Protein AF-0000000067002928 (afdb_homodimer)

Organism: NCBI:txid86049

Radius of gyration: 19.33 Å; Cα contacts (8 Å, |Δi|>4): 516; chains: 2; bounding box: 48×51×50 Å

Nearest PDB structures (foldseek):
  6wf4-assembly1_A  TM=7.112E-01  e=8.384E-05  Streptomyces sp. RM-5-8
  7urw-assembly1_D-2  TM=7.085E-01  e=3.184E-04  Homo sapiens
  7ury-assembly1_A  TM=7.621E-01  e=1.964E-03  Homo sapiens
  7urw-assembly1_F  TM=6.760E-01  e=4.581E-04  Homo sapiens
  7rec-assembly1_E-2  TM=7.326E-01  e=2.087E-03  Homo sapiens

Solvent-accessible surface area (backbone atoms only — not comparable to full-atom values): 13939 Å² total; per-residue (Å²): 126,60,65,67,61,52,47,54,50,47,48,49,38,51,64,68,60,45,49,93,71,56,53,60,78,42,38,29,79,51,24,26,53,61,88,47,70,65,27,49,51,69,53,50,43,46,58,53,49,54,53,40,71,74,33,47,74,50,37,76,37,81,74,43,76,38,60,28,65,45,79,84,43,68,38,24,30,36,39,32,35,38,30,43,36,34,28,32,90,43,93,93,42,78,48,70,36,38,34,45,34,36,35,38,31,51,74,50,12,37,41,36,36,46,70,41,45,33,72,66,36,43,52,50,53,48,51,50,54,53,66,73,98,124,61,65,68,62,51,48,52,50,48,48,49,37,52,65,69,60,46,49,93,69,55,53,59,79,42,37,28,77,50,23,26,53,61,87,46,68,66,27,50,51,68,55,50,46,47,56,53,48,53,55,40,70,74,34,48,73,48,38,76,38,80,76,43,77,39,60,26,66,44,80,86,44,68,36,25,28,36,39,31,34,40,30,42,37,34,29,30,90,43,92,93,44,78,48,72,34,39,33,46,36,38,37,38,30,52,75,50,11,38,42,36,36,48,69,41,45,34,73,66,36,43,53,50,55,48,52,52,55,53,66,72,99

pLDDT: mean 94.09, std 8.48, range [42.91, 98.94]

InterPro domains:
  IPR009959 Polyketide cyclase SnoaL-like [PF07366] (11-122)
  IPR032710 NTF2-like domain superfamily [SSF54427] (1-121)

Secondary structure (DSSP, 8-state):
--HHHHHHHHHHHHHTT--TTTTTTTEEEEEEETTPPPB-HHHHHHHHHHHHHTSTT-EEEEEEEEEEE-TTSTT-EEEEEEEEEEE-SSTT--EEEEEEEEEEEETTEEEEEEEEE-HHHHHHHHHHHHHH-/--HHHHHHHHHHHHHTT--TTTTTTTEEEEEEETTPPPB-HHHHHHHHHHHHHHSTT-EEEEEEEEEEE-TTSTT-EEEEEEEEEEE-SSTT--EEEEEEEEEEEETTEEEEEEEEE-HHHHHHHHHHHHHH-

Sequence (266 aa):
MDLRQHYLDYISAINDGCKPGALDPFVHEGVVHNDSPPLSVAGYAKNITDAQASFSDLSFNVEMIVVEPDGDQEGFGHLAVRIRLAFRPTPGQKETFYEHVFYRLEAGKIRRVWSMLDGAGLKWAEERASAGNMDLRQHYLDYISAINDGCKPGALDPFVHEGVVHNDSPPLSVAGYAKNITDAQASFSDLSFNVEMIVVEPDGDQEGFGHLAVRIRLAFRPTPGQKETFYEHVFYRLEAGKIRRVWSMLDGAGLKWAEERASAGN

Foldseek 3Di:
DPLVVLVVLQLVCLLVQVPVCSCVQAADQQAAEAPDGGDGPVRVSVVSNVVVVLFASKHKAWPDKDWDAPPPQPFWGKMWTKIWIWGDPDVPDIDIWIKIKMFTTDPNYTRYIYIDTPPVVVVVVVVVVVVVD/DPLVVLVVLQLVCLLVQVPVCSCVQAADQQAAEAPDGGDGPVRVSVVSNVVVVLFASKHKAWPDKDWDAPPPQPFWGKMWTKIWIWGDPDVPDIDIWIKIKMFTTDPNYTRYIYIDTPPVVVVVVVVVVVVVD

Structure (mmCIF, N/CA/C/O backbone):
data_AF-0000000067002928-model_v1
#
loop_
_entity.id
_entity.type
_entity.pdbx_description
1 polymer 'NTF2-like superfamily protein'
#
loop_
_atom_site.group_PDB
_atom_site.id
_atom_site.type_symbol
_atom_site.label_atom_id
_atom_site.label_alt_id
_atom_site.label_comp_id
_atom_site.label_asym_id
_atom_site.label_entity_id
_atom_site.label_seq_id
_atom_site.pdbx_PDB_ins_code
_atom_site.Cartn_x
_atom_site.Cartn_y
_atom_site.Cartn_z
_atom_site.occupancy
_atom_site.B_iso_or_equiv
_atom_site.auth_seq_id
_atom_site.auth_comp_id
_atom_site.auth_asym_id
_atom_site.auth_atom_id
_atom_site.pdbx_PDB_model_num
ATOM 1 N N . MET A 1 1 ? 21.359 -8.578 -10.867 1 88.88 1 MET A N 1
ATOM 2 C CA . MET A 1 1 ? 19.938 -8.797 -11.117 1 88.88 1 MET A CA 1
ATOM 3 C C . MET A 1 1 ? 19.172 -7.488 -11.07 1 88.88 1 MET A C 1
ATOM 5 O O . MET A 1 1 ? 19.391 -6.66 -10.188 1 88.88 1 MET A O 1
ATOM 9 N N . ASP A 1 2 ? 18.219 -7.23 -12.117 1 94.31 2 ASP A N 1
ATOM 10 C CA . ASP A 1 2 ? 17.281 -6.117 -12.141 1 94.31 2 ASP A CA 1
ATOM 11 C C . ASP A 1 2 ? 15.977 -6.48 -11.438 1 94.31 2 ASP A C 1
ATOM 13 O O . ASP A 1 2 ? 15.109 -7.141 -12.016 1 94.31 2 ASP A O 1
ATOM 17 N N . LEU A 1 3 ? 15.789 -5.988 -10.242 1 96.94 3 LEU A N 1
ATOM 18 C CA . LEU A 1 3 ? 14.641 -6.383 -9.43 1 96.94 3 LEU A CA 1
ATOM 19 C C . LEU A 1 3 ? 13.336 -5.91 -10.055 1 96.94 3 LEU A C 1
ATOM 21 O O . LEU A 1 3 ? 12.312 -6.582 -9.945 1 96.94 3 LEU A O 1
ATOM 25 N N . ARG A 1 4 ? 13.367 -4.734 -10.656 1 97.25 4 ARG A N 1
ATOM 26 C CA . ARG A 1 4 ? 12.18 -4.203 -11.305 1 97.25 4 ARG A CA 1
ATOM 27 C C . ARG A 1 4 ? 11.711 -5.121 -12.43 1 97.25 4 ARG A C 1
ATOM 29 O O . ARG A 1 4 ? 10.547 -5.52 -12.477 1 97.25 4 ARG A O 1
ATOM 36 N N . GLN A 1 5 ? 12.625 -5.359 -13.328 1 97.81 5 GLN A N 1
ATOM 37 C CA . GLN A 1 5 ? 12.273 -6.234 -14.438 1 97.81 5 GLN A CA 1
ATOM 38 C C . GLN A 1 5 ? 11.898 -7.629 -13.945 1 97.81 5 GLN A C 1
ATOM 40 O O . GLN A 1 5 ? 10.984 -8.258 -14.492 1 97.81 5 GLN A O 1
ATOM 45 N N . HIS A 1 6 ? 12.633 -8.133 -12.969 1 98.19 6 HIS A N 1
ATOM 46 C CA . HIS A 1 6 ? 12.336 -9.438 -12.383 1 98.19 6 HIS A CA 1
ATOM 47 C C . HIS A 1 6 ? 10.906 -9.484 -11.852 1 98.19 6 HIS A C 1
ATOM 49 O O . HIS A 1 6 ? 10.188 -10.461 -12.086 1 98.19 6 HIS A O 1
ATOM 55 N N . TYR A 1 7 ? 10.469 -8.469 -11.219 1 98.62 7 TYR A N 1
ATOM 56 C CA . TYR A 1 7 ? 9.117 -8.406 -10.688 1 98.62 7 TYR A CA 1
ATOM 57 C C . TYR A 1 7 ? 8.094 -8.344 -11.812 1 98.62 7 TYR A C 1
ATOM 59 O O . TYR A 1 7 ? 7.027 -8.969 -11.734 1 98.62 7 TYR A O 1
ATOM 67 N N . LEU A 1 8 ? 8.336 -7.582 -12.836 1 98.69 8 LEU A N 1
ATOM 68 C CA . LEU A 1 8 ? 7.418 -7.492 -13.961 1 98.69 8 LEU A CA 1
ATOM 69 C C . LEU A 1 8 ? 7.25 -8.852 -14.633 1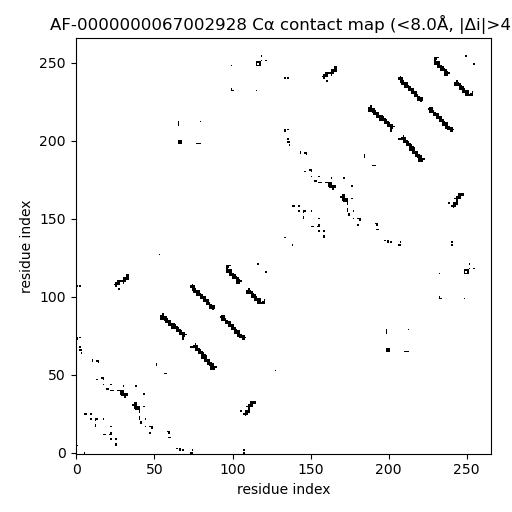 98.69 8 LEU A C 1
ATOM 71 O O . LEU A 1 8 ? 6.16 -9.188 -15.102 1 98.69 8 LEU A O 1
ATOM 75 N N . ASP A 1 9 ? 8.305 -9.609 -14.672 1 98.69 9 ASP A N 1
ATOM 76 C CA . ASP A 1 9 ? 8.227 -10.969 -15.18 1 98.69 9 ASP A CA 1
ATOM 77 C C . ASP A 1 9 ? 7.34 -11.836 -14.289 1 98.69 9 ASP A C 1
ATOM 79 O O . ASP A 1 9 ? 6.602 -12.695 -14.773 1 98.69 9 ASP A O 1
ATOM 83 N N . TYR A 1 10 ? 7.441 -11.656 -12.992 1 98.81 10 TYR A N 1
ATOM 84 C CA . TYR A 1 10 ? 6.578 -12.312 -12.016 1 98.81 10 TYR A CA 1
ATOM 85 C C . TYR A 1 10 ? 5.109 -12.023 -12.297 1 98.81 10 TYR A C 1
ATOM 87 O O . TYR A 1 10 ? 4.289 -12.945 -12.352 1 98.81 10 TYR A O 1
ATOM 95 N N . ILE A 1 11 ? 4.762 -10.75 -12.523 1 98.75 11 ILE A N 1
ATOM 96 C CA . ILE A 1 11 ? 3.393 -10.352 -12.828 1 98.75 11 ILE A CA 1
ATOM 97 C C . ILE A 1 11 ? 2.953 -10.977 -14.148 1 98.75 11 ILE A C 1
ATOM 99 O O . ILE A 1 11 ? 1.811 -11.422 -14.281 1 98.75 11 ILE A O 1
ATOM 103 N N . SER A 1 12 ? 3.852 -11.008 -15.117 1 98.62 12 SER A N 1
ATOM 104 C CA . SER A 1 12 ? 3.547 -11.648 -16.391 1 98.62 12 SER A CA 1
ATOM 105 C C . SER A 1 12 ? 3.195 -13.125 -16.203 1 98.62 12 SER A C 1
ATOM 107 O O . SER A 1 12 ? 2.256 -13.633 -16.812 1 98.62 12 SER A O 1
ATOM 109 N N . ALA A 1 13 ? 3.971 -13.812 -15.359 1 98.5 13 ALA A N 1
ATOM 110 C CA . ALA A 1 13 ? 3.695 -15.211 -15.062 1 98.5 13 ALA A CA 1
ATOM 111 C C . ALA A 1 13 ? 2.312 -15.383 -14.438 1 98.5 13 ALA A C 1
ATOM 113 O O . ALA A 1 13 ? 1.593 -16.328 -14.75 1 98.5 13 ALA A O 1
ATOM 114 N N . ILE A 1 14 ? 1.927 -14.492 -13.547 1 98.25 14 ILE A N 1
ATOM 115 C CA . ILE A 1 14 ? 0.613 -14.508 -12.906 1 98.25 14 ILE A CA 1
ATOM 116 C C . ILE A 1 14 ? -0.473 -14.32 -13.961 1 98.25 14 ILE A C 1
ATOM 118 O O . ILE A 1 14 ? -1.428 -15.094 -14.031 1 98.25 14 ILE A O 1
ATOM 122 N N . ASN A 1 15 ? -0.295 -13.336 -14.812 1 98.06 15 ASN A N 1
ATOM 123 C CA . ASN A 1 15 ? -1.302 -13.008 -15.812 1 98.06 15 ASN A CA 1
ATOM 124 C C . ASN A 1 15 ? -1.428 -14.109 -16.859 1 98.06 15 ASN A C 1
ATOM 126 O O . ASN A 1 15 ? -2.461 -14.234 -17.516 1 98.06 15 ASN A O 1
ATOM 130 N N . ASP A 1 16 ? -0.384 -14.898 -16.922 1 96.94 16 ASP A N 1
ATOM 131 C CA . ASP A 1 16 ? -0.398 -16.031 -17.859 1 96.94 16 ASP A CA 1
ATOM 132 C C . ASP A 1 16 ? -1.041 -17.25 -17.203 1 96.94 16 ASP A C 1
ATOM 134 O O . ASP A 1 16 ? -1.024 -18.344 -17.781 1 96.94 16 ASP A O 1
ATOM 138 N N . GLY A 1 17 ? -1.539 -17.141 -15.961 1 93.94 17 GLY A N 1
ATOM 139 C CA . GLY A 1 17 ? -2.357 -18.188 -15.352 1 93.94 17 GLY A CA 1
ATOM 140 C C . GLY A 1 17 ? -1.606 -19.016 -14.328 1 93.94 17 GLY A C 1
ATOM 141 O O . GLY A 1 17 ? -2.041 -20.109 -13.977 1 93.94 17 GLY A O 1
ATOM 142 N N . CYS A 1 18 ? -0.429 -18.609 -13.914 1 93 18 CYS A N 1
ATOM 143 C CA . CYS A 1 18 ? 0.361 -19.328 -12.922 1 93 18 CYS A CA 1
ATOM 144 C C . CYS A 1 18 ? 0.442 -20.812 -13.258 1 93 18 CYS A C 1
ATOM 146 O O . CYS A 1 18 ? 0.166 -21.656 -12.406 1 93 18 CYS A O 1
ATOM 148 N N . LYS A 1 19 ? 0.872 -21.172 -14.352 1 94.44 19 LYS A N 1
ATOM 149 C CA . LYS A 1 19 ? 1.026 -22.562 -14.719 1 94.44 19 LYS A CA 1
ATOM 150 C C . LYS A 1 19 ? 1.895 -23.312 -13.703 1 94.44 19 LYS A C 1
ATOM 152 O O . LYS A 1 19 ? 2.65 -22.688 -12.953 1 94.44 19 LYS A O 1
ATOM 157 N N . PRO A 1 20 ? 1.715 -24.609 -13.602 1 94.88 20 PRO A N 1
ATOM 158 C CA . PRO A 1 20 ? 2.521 -25.359 -12.625 1 94.88 20 PRO A CA 1
ATOM 159 C C . PRO A 1 20 ? 4.004 -25 -12.695 1 94.88 20 PRO A C 1
ATOM 161 O O . PRO A 1 20 ? 4.617 -25.094 -13.766 1 94.88 20 PRO A O 1
ATOM 164 N N . GLY A 1 21 ? 4.547 -24.484 -11.609 1 97.44 21 GLY A N 1
ATOM 165 C CA . GLY A 1 21 ? 5.961 -24.188 -11.5 1 97.44 21 GLY A CA 1
ATOM 166 C C . GLY A 1 21 ? 6.309 -22.781 -11.984 1 97.44 21 GLY A C 1
ATOM 167 O O . GLY A 1 21 ? 7.453 -22.344 -11.867 1 97.44 21 GLY A O 1
ATOM 168 N N . ALA A 1 22 ? 5.352 -22.109 -12.539 1 97.88 22 ALA A N 1
ATOM 169 C CA . ALA A 1 22 ? 5.609 -20.812 -13.18 1 97.88 22 ALA A CA 1
ATOM 170 C C . ALA A 1 22 ? 6.184 -19.812 -12.188 1 97.88 22 ALA A C 1
ATOM 172 O O . ALA A 1 22 ? 6.961 -18.938 -12.562 1 97.88 22 ALA A O 1
ATOM 173 N N . LEU A 1 23 ? 5.812 -19.984 -10.906 1 98.69 23 LEU A N 1
ATOM 174 C CA . LEU A 1 23 ? 6.219 -18.984 -9.922 1 98.69 23 LEU A CA 1
ATOM 175 C C . LEU A 1 23 ? 7.5 -19.406 -9.211 1 98.69 23 LEU A C 1
ATOM 177 O O . LEU A 1 23 ? 8.055 -18.641 -8.422 1 98.69 23 LEU A O 1
ATOM 181 N N . ASP A 1 24 ? 8.062 -20.578 -9.492 1 98.56 24 ASP A N 1
ATOM 182 C CA . ASP A 1 24 ? 9.234 -21.125 -8.82 1 98.56 24 ASP A CA 1
ATOM 183 C C . ASP A 1 24 ? 10.414 -20.156 -8.891 1 98.56 24 ASP A C 1
ATOM 185 O O . ASP A 1 24 ? 11.148 -20 -7.914 1 98.56 24 ASP A O 1
ATOM 189 N N . PRO A 1 25 ? 10.656 -19.484 -9.984 1 98.31 25 PRO A N 1
ATOM 190 C CA . PRO A 1 25 ? 11.805 -18.578 -10.047 1 98.31 25 PRO A CA 1
ATOM 191 C C . PRO A 1 25 ? 11.602 -17.312 -9.219 1 98.31 25 PRO A C 1
ATOM 193 O O . PRO A 1 25 ? 12.562 -16.562 -8.984 1 98.31 25 PRO A O 1
ATOM 196 N N . PHE A 1 26 ? 10.398 -17.062 -8.75 1 98.81 26 PHE A N 1
ATOM 197 C CA . PHE A 1 26 ? 10.078 -15.734 -8.234 1 98.81 26 PHE A CA 1
ATOM 198 C C . PHE A 1 26 ? 9.742 -15.797 -6.754 1 98.81 26 PHE A C 1
ATOM 200 O O . PHE A 1 26 ? 9.805 -14.781 -6.055 1 98.81 26 PHE A O 1
ATOM 207 N N . VAL A 1 27 ? 9.312 -16.953 -6.242 1 98.88 27 VAL A N 1
ATOM 208 C CA . VAL A 1 27 ? 8.742 -17.047 -4.898 1 98.88 27 VAL A CA 1
ATOM 209 C C . VAL A 1 27 ? 9.547 -18.031 -4.066 1 98.88 27 VAL A C 1
ATOM 211 O O . VAL A 1 27 ? 9.914 -19.109 -4.547 1 98.88 27 VAL A O 1
ATOM 214 N N . HIS A 1 28 ? 9.891 -17.625 -2.891 1 98.56 28 HIS A N 1
ATOM 215 C CA . HIS A 1 28 ? 10.617 -18.484 -1.957 1 98.56 28 HIS A CA 1
ATOM 216 C C . HIS A 1 28 ? 9.711 -19.547 -1.358 1 98.56 28 HIS A C 1
ATOM 218 O O . HIS A 1 28 ? 8.57 -19.266 -0.996 1 98.56 28 HIS A O 1
ATOM 224 N N . GLU A 1 29 ? 10.258 -20.766 -1.24 1 98.44 29 GLU A N 1
ATOM 225 C CA . GLU A 1 29 ? 9.555 -21.75 -0.426 1 98.44 29 GLU A CA 1
ATOM 226 C C . GLU A 1 29 ? 9.344 -21.234 0.998 1 98.44 29 GLU A C 1
ATOM 228 O O . GLU A 1 29 ? 10.273 -20.719 1.616 1 98.44 29 GLU A O 1
ATOM 233 N N . GLY A 1 30 ? 8.125 -21.297 1.489 1 98.56 30 GLY A N 1
ATOM 234 C CA . GLY A 1 30 ? 7.816 -20.766 2.811 1 98.56 30 GLY A CA 1
ATOM 235 C C . GLY A 1 30 ? 7.441 -19.297 2.797 1 98.56 30 GLY A C 1
ATOM 236 O O . GLY A 1 30 ? 7.578 -18.609 3.811 1 98.56 30 GLY A O 1
ATOM 237 N N . VAL A 1 31 ? 7.066 -18.844 1.622 1 98.88 31 VAL A N 1
ATOM 238 C CA . VAL A 1 31 ? 6.625 -17.453 1.526 1 98.88 31 VAL A CA 1
ATOM 239 C C . VAL A 1 31 ? 5.492 -17.203 2.52 1 98.88 31 VAL A C 1
ATOM 241 O O . VAL A 1 31 ? 4.641 -18.078 2.734 1 98.88 31 VAL A O 1
ATOM 244 N N . VAL A 1 32 ? 5.527 -16.062 3.156 1 98.81 32 VAL A N 1
ATOM 245 C CA . VAL A 1 32 ? 4.477 -15.656 4.086 1 98.81 32 VAL A CA 1
ATOM 246 C C . VAL A 1 32 ? 3.686 -14.492 3.494 1 98.81 32 VAL A C 1
ATOM 248 O O . VAL A 1 32 ? 4.258 -13.445 3.162 1 98.81 32 VAL A O 1
ATOM 251 N N . HIS A 1 33 ? 2.416 -14.703 3.303 1 98.62 33 HIS A N 1
ATOM 252 C CA . HIS A 1 33 ? 1.493 -13.688 2.805 1 98.62 33 HIS A CA 1
ATOM 253 C C . HIS A 1 33 ? 0.609 -13.156 3.924 1 98.62 33 HIS A C 1
ATOM 255 O O . HIS A 1 33 ? -0.264 -13.867 4.426 1 98.62 33 HIS A O 1
ATOM 261 N N . ASN A 1 34 ? 0.803 -11.867 4.211 1 97.44 34 ASN A N 1
ATOM 262 C CA . ASN A 1 34 ? 0.095 -11.242 5.324 1 97.44 34 ASN A CA 1
ATOM 263 C C . ASN A 1 34 ? 0.181 -12.094 6.59 1 97.44 34 ASN A C 1
ATOM 265 O O . ASN A 1 34 ? 1.275 -12.367 7.082 1 97.44 34 ASN A O 1
ATOM 269 N N . ASP A 1 35 ? -0.916 -12.562 7.078 1 95.75 35 ASP A N 1
ATOM 270 C CA . ASP A 1 35 ? -0.894 -13.273 8.352 1 95.75 35 ASP A CA 1
ATOM 271 C C . ASP A 1 35 ? -0.999 -14.781 8.148 1 95.75 35 ASP A C 1
ATOM 273 O O . ASP A 1 35 ? -1.282 -15.523 9.086 1 95.75 35 ASP A O 1
ATOM 277 N N . SER A 1 36 ? -0.762 -15.242 6.957 1 96.69 36 SER A N 1
ATOM 278 C CA . SER A 1 36 ? -0.835 -16.688 6.711 1 96.69 36 SER A CA 1
ATOM 279 C C . SER A 1 36 ? 0.347 -17.406 7.34 1 96.69 36 SER A C 1
ATOM 281 O O . SER A 1 36 ? 1.405 -16.812 7.559 1 96.69 36 SER A O 1
ATOM 283 N N . PRO A 1 37 ? 0.114 -18.688 7.727 1 97.94 37 PRO A N 1
ATOM 284 C CA . PRO A 1 37 ? 1.326 -19.5 7.895 1 97.94 37 PRO A CA 1
ATOM 285 C C . PRO A 1 37 ? 2.168 -19.562 6.621 1 97.94 37 PRO A C 1
ATOM 287 O O . PRO A 1 37 ? 1.707 -19.156 5.551 1 97.94 37 PRO A O 1
ATOM 290 N N . PRO A 1 38 ? 3.461 -20 6.773 1 98.69 38 PRO A N 1
ATOM 291 C CA . PRO A 1 38 ? 4.266 -20.156 5.559 1 98.69 38 PRO A CA 1
ATOM 292 C C . PRO A 1 38 ? 3.594 -21.047 4.52 1 98.69 38 PRO A C 1
ATOM 294 O O . PRO A 1 38 ? 2.967 -22.047 4.875 1 98.69 38 PRO A O 1
ATOM 297 N N . LEU A 1 39 ? 3.676 -20.688 3.27 1 98.69 39 LEU A N 1
ATOM 298 C CA . LEU A 1 39 ? 3.061 -21.406 2.16 1 98.69 39 LEU A CA 1
ATOM 299 C C . LEU A 1 39 ? 4.125 -22.031 1.264 1 98.69 39 LEU A C 1
ATOM 301 O O . LEU A 1 39 ? 5.211 -21.469 1.101 1 98.69 39 LEU A O 1
ATOM 305 N N . SER A 1 40 ? 3.768 -23.188 0.708 1 98.5 40 SER A N 1
ATOM 306 C CA . SER A 1 40 ? 4.555 -23.641 -0.432 1 98.5 40 SER A CA 1
ATOM 307 C C . SER A 1 40 ? 4.359 -22.734 -1.642 1 98.5 40 SER A C 1
ATOM 309 O O . SER A 1 40 ? 3.371 -22 -1.719 1 98.5 40 SER A O 1
ATOM 311 N N . VAL A 1 41 ? 5.316 -22.797 -2.58 1 98.62 41 VAL A N 1
ATOM 312 C CA . VAL A 1 41 ? 5.168 -22.016 -3.809 1 98.62 41 VAL A CA 1
ATOM 313 C C . VAL A 1 41 ? 3.883 -22.438 -4.523 1 98.62 41 VAL A C 1
ATOM 315 O O . VAL A 1 41 ? 3.141 -21.578 -5.02 1 98.62 41 VAL A O 1
ATOM 318 N N . ALA A 1 42 ? 3.582 -23.719 -4.555 1 97.88 42 ALA A N 1
ATOM 319 C CA . ALA A 1 42 ? 2.365 -24.234 -5.188 1 97.88 42 ALA A CA 1
ATOM 320 C C . ALA A 1 42 ? 1.12 -23.703 -4.473 1 97.88 42 ALA A C 1
ATOM 322 O O . ALA A 1 42 ? 0.124 -23.375 -5.117 1 97.88 42 ALA A O 1
ATOM 323 N N . GLY A 1 43 ? 1.134 -23.703 -3.174 1 97.44 43 GLY A N 1
ATOM 324 C CA . GLY A 1 43 ? 0.024 -23.172 -2.408 1 97.44 43 GLY A CA 1
ATOM 325 C C . GLY A 1 43 ? -0.204 -21.688 -2.658 1 97.44 43 GLY A C 1
ATOM 326 O O . GLY A 1 43 ? -1.348 -21.234 -2.777 1 97.44 43 GLY A O 1
ATOM 327 N N . TYR A 1 44 ? 0.86 -21 -2.715 1 98.38 44 TYR A N 1
ATOM 328 C CA . TYR A 1 44 ? 0.799 -19.578 -3.027 1 98.38 44 TYR A CA 1
ATOM 329 C C . TYR A 1 44 ? 0.197 -19.344 -4.41 1 98.38 44 TYR A C 1
ATOM 331 O O . TYR A 1 44 ? -0.683 -18.5 -4.574 1 98.38 44 TYR A O 1
ATOM 339 N N . ALA A 1 45 ? 0.654 -20.062 -5.34 1 97.75 45 ALA A N 1
ATOM 340 C CA . ALA A 1 45 ? 0.118 -20 -6.695 1 97.75 45 ALA A CA 1
ATOM 341 C C . ALA A 1 45 ? -1.369 -20.344 -6.719 1 97.75 45 ALA A C 1
ATOM 343 O O . ALA A 1 45 ? -2.148 -19.703 -7.434 1 97.75 45 ALA A O 1
ATOM 344 N N . LYS A 1 46 ? -1.725 -21.297 -5.988 1 96.44 46 LYS A N 1
ATOM 345 C CA . LYS A 1 46 ? -3.127 -21.703 -5.926 1 96.44 46 LYS A CA 1
ATOM 346 C C . LYS A 1 46 ? -4 -20.562 -5.398 1 96.44 46 LYS A C 1
ATOM 348 O O . LYS A 1 46 ? -5.109 -20.359 -5.891 1 96.44 46 LYS A O 1
ATOM 353 N N . ASN A 1 47 ? -3.549 -19.891 -4.324 1 94.88 47 ASN A N 1
ATOM 354 C CA . ASN A 1 47 ? -4.281 -18.734 -3.822 1 94.88 47 ASN A CA 1
ATOM 355 C C . ASN A 1 47 ? -4.539 -17.703 -4.922 1 94.88 47 ASN A C 1
ATOM 357 O O . ASN A 1 47 ? -5.633 -17.156 -5.02 1 94.88 47 ASN A O 1
ATOM 361 N N . ILE A 1 48 ? -3.568 -17.438 -5.77 1 96.19 48 ILE A N 1
ATOM 362 C CA . ILE A 1 48 ? -3.672 -16.453 -6.855 1 96.19 48 ILE A CA 1
ATOM 363 C C . ILE A 1 48 ? -4.641 -16.969 -7.918 1 96.19 48 ILE A C 1
ATOM 365 O O . ILE A 1 48 ? -5.52 -16.234 -8.367 1 96.19 48 ILE A O 1
ATOM 369 N N . THR A 1 49 ? -4.527 -18.266 -8.273 1 95.19 49 THR A N 1
ATOM 370 C CA . THR A 1 49 ? -5.387 -18.812 -9.32 1 95.19 49 THR A CA 1
ATOM 371 C C . THR A 1 49 ? -6.828 -18.922 -8.836 1 95.19 49 THR A C 1
ATOM 373 O O . THR A 1 49 ? -7.766 -18.781 -9.617 1 95.19 49 THR A O 1
ATOM 376 N N . ASP A 1 50 ? -7.008 -19.188 -7.531 1 92.06 50 ASP A N 1
ATOM 377 C CA . ASP A 1 50 ? -8.352 -19.156 -6.965 1 92.06 50 ASP A CA 1
ATOM 378 C C . ASP A 1 50 ? -8.977 -17.766 -7.094 1 92.06 50 ASP A C 1
ATOM 380 O O . ASP A 1 50 ? -10.156 -17.641 -7.41 1 92.06 50 ASP A O 1
ATOM 384 N N . ALA A 1 51 ? -8.172 -16.75 -6.828 1 89.25 51 ALA A N 1
ATOM 385 C CA . ALA A 1 51 ? -8.641 -15.383 -7.027 1 89.25 51 ALA A CA 1
ATOM 386 C C . ALA A 1 51 ? -8.992 -15.125 -8.492 1 89.25 51 ALA A C 1
ATOM 388 O O . ALA A 1 51 ? -10.039 -14.555 -8.789 1 89.25 51 ALA A O 1
ATOM 389 N N . GLN A 1 52 ? -8.164 -15.555 -9.398 1 92.56 52 GLN A N 1
ATOM 390 C CA . GLN A 1 52 ? -8.422 -15.383 -10.82 1 92.56 52 GLN A CA 1
ATOM 391 C C . GLN A 1 52 ? -9.703 -16.094 -11.242 1 92.56 52 GLN A C 1
ATOM 393 O O . GLN A 1 52 ? -10.461 -15.594 -12.07 1 92.56 52 GLN A O 1
ATOM 398 N N . ALA A 1 53 ? -9.922 -17.219 -10.664 1 90 53 ALA A N 1
ATOM 399 C CA . ALA A 1 53 ? -11.086 -18.031 -11.008 1 90 53 ALA A CA 1
ATOM 400 C C . ALA A 1 53 ? -12.375 -17.344 -10.555 1 90 53 ALA A C 1
ATOM 402 O O . ALA A 1 53 ? -13.453 -17.625 -11.094 1 90 53 ALA A O 1
ATOM 403 N N . SER A 1 54 ? -12.242 -16.516 -9.578 1 87.62 54 SER A N 1
ATOM 404 C CA . SER A 1 54 ? -13.414 -15.836 -9.031 1 87.62 54 SER A CA 1
ATOM 405 C C . SER A 1 54 ? -13.828 -14.656 -9.906 1 87.62 54 SER A C 1
ATOM 407 O O . SER A 1 54 ? -14.914 -14.102 -9.727 1 87.62 54 SER A O 1
ATOM 409 N N . PHE A 1 55 ? -12.992 -14.258 -10.805 1 88.38 55 PHE A N 1
ATOM 410 C CA . PHE A 1 55 ? -13.242 -13.117 -11.68 1 88.38 55 PHE A CA 1
ATOM 411 C C . PHE A 1 55 ? -13.133 -13.516 -13.141 1 88.38 55 PHE A C 1
ATOM 413 O O . PHE A 1 55 ? -12.273 -14.312 -13.508 1 88.38 55 PHE A O 1
ATOM 420 N N . SER A 1 56 ? -14.133 -12.961 -13.82 1 87.69 56 SER A N 1
ATOM 421 C CA . SER A 1 56 ? -13.984 -13.117 -15.258 1 87.69 56 SER A CA 1
ATOM 422 C C . SER A 1 56 ? -12.867 -12.219 -15.797 1 87.69 56 SER A C 1
ATOM 424 O O . SER A 1 56 ? -12.922 -11 -15.656 1 87.69 56 SER A O 1
ATOM 426 N N . ASP A 1 57 ? -11.773 -12.805 -16.359 1 92.12 57 ASP A N 1
ATOM 427 C CA . ASP A 1 57 ? -10.719 -12.094 -17.078 1 92.12 57 ASP A CA 1
ATOM 428 C C . ASP A 1 57 ? -9.922 -11.188 -16.156 1 92.12 57 ASP A C 1
ATOM 430 O O . ASP A 1 57 ? -9.625 -10.039 -16.484 1 92.12 57 ASP A O 1
ATOM 434 N N . LEU A 1 58 ? -9.711 -11.648 -14.977 1 94.94 58 LEU A N 1
ATOM 435 C CA . LEU A 1 58 ? -8.938 -10.852 -14.031 1 94.94 58 LEU A CA 1
ATOM 436 C C . LEU A 1 58 ? -7.523 -10.617 -14.555 1 94.94 58 LEU A C 1
ATOM 438 O O . LEU A 1 58 ? -6.867 -11.547 -15.023 1 94.94 58 LEU A O 1
ATOM 442 N N . SER A 1 59 ? -7.102 -9.414 -14.562 1 97 59 SER A N 1
ATOM 443 C CA . SER A 1 59 ? -5.738 -9.062 -14.945 1 97 59 SER A CA 1
ATOM 444 C C . SER A 1 59 ? -5.082 -8.18 -13.891 1 97 59 SER A C 1
ATOM 446 O O . SER A 1 59 ? -5.723 -7.289 -13.328 1 97 59 SER A O 1
ATOM 448 N N . PHE A 1 60 ? -3.854 -8.461 -13.656 1 98.19 60 PHE A N 1
ATOM 449 C CA . PHE A 1 60 ? -3.02 -7.668 -12.758 1 98.19 60 PHE A CA 1
ATOM 450 C C . PHE A 1 60 ? -2.195 -6.652 -13.547 1 98.19 60 PHE A C 1
ATOM 452 O O . PHE A 1 60 ? -1.333 -7.031 -14.344 1 98.19 60 PHE A O 1
ATOM 459 N N . ASN A 1 61 ? -2.438 -5.406 -13.281 1 98.56 61 ASN A N 1
ATOM 460 C CA . ASN A 1 61 ? -1.746 -4.344 -14 1 98.56 61 ASN A CA 1
ATOM 461 C C . ASN A 1 61 ? -0.941 -3.455 -13.055 1 98.56 61 ASN A C 1
ATOM 463 O O . ASN A 1 61 ? -1.509 -2.795 -12.18 1 98.56 61 ASN A O 1
ATOM 467 N N . VAL A 1 62 ? 0.37 -3.428 -13.227 1 98.75 62 VAL A N 1
ATOM 468 C CA . VAL A 1 62 ? 1.242 -2.619 -12.383 1 98.75 62 VAL A CA 1
ATOM 469 C C . VAL A 1 62 ? 1.108 -1.146 -12.758 1 98.75 62 VAL A C 1
ATOM 471 O O . VAL A 1 62 ? 1.394 -0.762 -13.898 1 98.75 62 VAL A O 1
ATOM 474 N N . GLU A 1 63 ? 0.682 -0.335 -11.844 1 98.31 63 GLU A N 1
ATOM 475 C CA . GLU A 1 63 ? 0.569 1.099 -12.094 1 98.31 63 GLU A CA 1
ATOM 476 C C . GLU A 1 63 ? 1.802 1.845 -11.594 1 98.31 63 GLU A C 1
ATOM 478 O O . GLU A 1 63 ? 2.227 2.83 -12.203 1 98.31 63 GLU A O 1
ATOM 483 N N . MET A 1 64 ? 2.271 1.43 -10.492 1 98.38 64 MET A N 1
ATOM 484 C CA . MET A 1 64 ? 3.447 2.035 -9.875 1 98.38 64 MET A CA 1
ATOM 485 C C . MET A 1 64 ? 4.281 0.985 -9.148 1 98.38 64 MET A C 1
ATOM 487 O O . MET A 1 64 ? 3.738 0.08 -8.516 1 98.38 64 MET A O 1
ATOM 491 N N . ILE A 1 65 ? 5.562 1.104 -9.273 1 98.75 65 ILE A N 1
ATOM 492 C CA . ILE A 1 65 ? 6.496 0.221 -8.586 1 98.75 65 ILE A CA 1
ATOM 493 C C . ILE A 1 65 ? 7.621 1.046 -7.965 1 98.75 65 ILE A C 1
ATOM 495 O O . ILE A 1 65 ? 8.172 1.943 -8.609 1 98.75 65 ILE A O 1
ATOM 499 N N . VAL A 1 66 ? 7.867 0.837 -6.699 1 98.81 66 VAL A N 1
ATOM 500 C CA . VAL A 1 66 ? 9.016 1.395 -5.996 1 98.81 66 VAL A CA 1
ATOM 501 C C . VAL A 1 66 ? 9.984 0.274 -5.609 1 98.81 66 VAL A C 1
ATOM 503 O O . VAL A 1 66 ? 9.578 -0.71 -4.984 1 98.81 66 VAL A O 1
ATOM 506 N N . VAL A 1 67 ? 11.219 0.419 -6.016 1 98.38 67 VAL A N 1
ATOM 507 C CA . VAL A 1 67 ? 12.211 -0.63 -5.828 1 98.38 67 VAL A CA 1
ATOM 508 C C . VAL A 1 67 ? 13.367 -0.104 -4.977 1 98.38 67 VAL A C 1
ATOM 510 O O . VAL A 1 67 ? 13.922 0.961 -5.262 1 98.38 67 VAL A O 1
ATOM 513 N N . GLU A 1 68 ? 13.758 -0.826 -3.924 1 97.81 68 GLU A N 1
ATOM 514 C CA . GLU A 1 68 ? 14.922 -0.495 -3.115 1 97.81 68 GLU A CA 1
ATOM 515 C C . GLU A 1 68 ? 15.781 -1.73 -2.848 1 97.81 68 GLU A C 1
ATOM 517 O O . GLU A 1 68 ? 15.508 -2.488 -1.915 1 97.81 68 GLU A O 1
ATOM 522 N N . PRO A 1 69 ? 16.781 -1.872 -3.646 1 97 69 PRO A N 1
ATOM 523 C CA . PRO A 1 69 ? 17.688 -2.986 -3.396 1 97 69 PRO A CA 1
ATOM 524 C C . PRO A 1 69 ? 18.484 -2.824 -2.1 1 97 69 PRO A C 1
ATOM 526 O O . PRO A 1 69 ? 18.656 -1.704 -1.611 1 97 69 PRO A O 1
ATOM 529 N N . ASP A 1 70 ? 18.844 -3.984 -1.457 1 95 70 ASP A N 1
ATOM 530 C CA . ASP A 1 70 ? 19.734 -3.984 -0.301 1 95 70 ASP A CA 1
ATOM 531 C C . ASP A 1 70 ? 21.188 -3.773 -0.728 1 95 70 ASP A C 1
ATOM 533 O O . ASP A 1 70 ? 21.984 -4.711 -0.713 1 95 70 ASP A O 1
ATOM 537 N N . GLY A 1 71 ? 21.422 -2.568 -1.07 1 90.31 71 GLY A N 1
ATOM 538 C CA . GLY A 1 71 ? 22.797 -2.244 -1.423 1 90.31 71 GLY A CA 1
ATOM 539 C C . GLY A 1 71 ? 23.391 -3.191 -2.447 1 90.31 71 GLY A C 1
ATOM 540 O O . GLY A 1 71 ? 22.828 -3.375 -3.531 1 90.31 71 GLY A O 1
ATOM 541 N N . ASP A 1 72 ? 24.453 -3.916 -1.899 1 87.81 72 ASP A N 1
ATOM 542 C CA . ASP A 1 72 ? 25.219 -4.719 -2.838 1 87.81 72 ASP A CA 1
ATOM 543 C C . ASP A 1 72 ? 24.797 -6.184 -2.793 1 87.81 72 ASP A C 1
ATOM 545 O O . ASP A 1 72 ? 25.328 -7.016 -3.533 1 87.81 72 ASP A O 1
ATOM 549 N N . GLN A 1 73 ? 23.875 -6.477 -2.018 1 91.75 73 GLN A N 1
ATOM 550 C CA . GLN A 1 73 ? 23.422 -7.863 -1.944 1 91.75 73 GLN A CA 1
ATOM 551 C C . GLN A 1 73 ? 22.484 -8.195 -3.092 1 91.75 73 GLN A C 1
ATOM 553 O O . GLN A 1 73 ? 21.312 -7.789 -3.074 1 91.75 73 GLN A O 1
ATOM 558 N N . GLU A 1 74 ? 22.953 -8.953 -3.938 1 92 74 GLU A N 1
ATOM 559 C CA . GLU A 1 74 ? 22.203 -9.258 -5.152 1 92 74 GLU A CA 1
ATOM 560 C C . GLU A 1 74 ? 20.891 -9.984 -4.824 1 92 74 GLU A C 1
ATOM 562 O O . GLU A 1 74 ? 20.891 -10.945 -4.059 1 92 74 GLU A O 1
ATOM 567 N N . GLY A 1 75 ? 19.859 -9.508 -5.387 1 94.94 75 GLY A N 1
ATOM 568 C CA . GLY A 1 75 ? 18.562 -10.18 -5.273 1 94.94 75 GLY A CA 1
ATOM 569 C C . GLY A 1 75 ? 17.859 -9.891 -3.959 1 94.94 75 GLY A C 1
ATOM 570 O O . GLY A 1 75 ? 16.781 -10.422 -3.701 1 94.94 75 GLY A O 1
ATOM 571 N N . PHE A 1 76 ? 18.516 -9.141 -3.094 1 97.56 76 PHE A N 1
ATOM 572 C CA . PHE A 1 76 ? 17.891 -8.773 -1.826 1 97.56 76 PHE A CA 1
ATOM 573 C C . PHE A 1 76 ? 17.375 -7.34 -1.871 1 97.56 76 PHE A C 1
ATOM 575 O O . PHE A 1 76 ? 18.016 -6.457 -2.434 1 97.56 76 PHE A O 1
ATOM 582 N N . GLY A 1 77 ? 16.219 -7.105 -1.329 1 97.75 77 GLY A N 1
ATOM 583 C CA . GLY A 1 77 ? 15.641 -5.773 -1.271 1 97.75 77 GLY A CA 1
ATOM 584 C C . GLY A 1 77 ? 14.156 -5.773 -0.973 1 97.75 77 GLY A C 1
ATOM 585 O O . GLY A 1 77 ? 13.602 -6.793 -0.554 1 97.75 77 GLY A O 1
ATOM 586 N N . HIS A 1 78 ? 13.57 -4.633 -1.012 1 98.56 78 HIS A N 1
ATOM 587 C CA . HIS A 1 78 ? 12.141 -4.438 -0.833 1 98.56 78 HIS A CA 1
ATOM 588 C C . HIS A 1 78 ? 11.508 -3.824 -2.076 1 98.56 78 HIS A C 1
ATOM 590 O O . HIS A 1 78 ? 12.141 -3.027 -2.771 1 98.56 78 HIS A O 1
ATOM 596 N N . LEU A 1 79 ? 10.32 -4.238 -2.404 1 98.75 79 LEU A N 1
ATOM 597 C CA . LEU A 1 79 ? 9.469 -3.633 -3.424 1 98.75 79 LEU A CA 1
ATOM 598 C C . LEU A 1 79 ? 8.117 -3.225 -2.838 1 98.75 79 LEU A C 1
ATOM 600 O O . LEU A 1 79 ? 7.605 -3.889 -1.936 1 98.75 79 LEU A O 1
ATOM 604 N N . ALA A 1 80 ? 7.633 -2.193 -3.277 1 98.94 80 ALA A N 1
ATOM 605 C CA . ALA A 1 80 ? 6.246 -1.797 -3.068 1 98.94 80 ALA A CA 1
ATOM 606 C C . ALA A 1 80 ? 5.559 -1.482 -4.395 1 98.94 80 ALA A C 1
ATOM 608 O O . ALA A 1 80 ? 6.137 -0.816 -5.258 1 98.94 80 ALA A O 1
ATOM 609 N N . VAL A 1 81 ? 4.312 -1.998 -4.551 1 98.94 81 VAL A N 1
ATOM 610 C CA . VAL A 1 81 ? 3.682 -1.904 -5.863 1 98.94 81 VAL A CA 1
ATOM 611 C C . VAL A 1 81 ? 2.207 -1.54 -5.707 1 98.94 81 VAL A C 1
ATOM 613 O O . VAL A 1 81 ? 1.518 -2.08 -4.836 1 98.94 81 VAL A O 1
ATOM 616 N N . ARG A 1 82 ? 1.777 -0.586 -6.457 1 98.75 82 ARG A N 1
ATOM 617 C CA . ARG A 1 82 ? 0.361 -0.33 -6.695 1 98.75 82 ARG A CA 1
ATOM 618 C C . ARG A 1 82 ? -0.126 -1.071 -7.938 1 98.75 82 ARG A C 1
ATOM 620 O O . ARG A 1 82 ? 0.331 -0.799 -9.047 1 98.75 82 ARG A O 1
ATOM 627 N N . ILE A 1 83 ? -1.013 -2.045 -7.691 1 98.69 83 ILE A N 1
ATOM 628 C CA . ILE A 1 83 ? -1.525 -2.889 -8.766 1 98.69 83 ILE A CA 1
ATOM 629 C C . ILE A 1 83 ? -2.994 -2.561 -9.023 1 98.69 83 ILE A C 1
ATOM 631 O O . ILE A 1 83 ? -3.803 -2.525 -8.094 1 98.69 83 ILE A O 1
ATOM 635 N N . ARG A 1 84 ? -3.338 -2.242 -10.242 1 98.19 84 ARG A N 1
ATOM 636 C CA . ARG A 1 84 ? -4.727 -2.166 -10.688 1 98.19 84 ARG A CA 1
ATOM 637 C C . ARG A 1 84 ? -5.227 -3.529 -11.156 1 98.19 84 ARG A C 1
ATOM 639 O O . ARG A 1 84 ? -4.727 -4.078 -12.141 1 98.19 84 ARG A O 1
ATOM 646 N N . LEU A 1 85 ? -6.148 -4.098 -10.438 1 97.62 85 LEU A N 1
ATOM 647 C CA . LEU A 1 85 ? -6.785 -5.352 -10.828 1 97.62 85 LEU A CA 1
ATOM 648 C C . LEU A 1 85 ? -8.07 -5.09 -11.602 1 97.62 85 LEU A C 1
ATOM 650 O O . LEU A 1 85 ? -8.992 -4.453 -11.086 1 97.62 85 LEU A O 1
ATOM 654 N N . ALA A 1 86 ? -8.078 -5.566 -12.805 1 96.5 86 ALA A N 1
ATOM 655 C CA . ALA A 1 86 ? -9.219 -5.34 -13.688 1 96.5 86 ALA A CA 1
ATOM 656 C C . ALA A 1 86 ? -9.938 -6.652 -14.008 1 96.5 86 ALA A C 1
ATOM 658 O O . ALA A 1 86 ? -9.297 -7.695 -14.156 1 96.5 86 ALA A O 1
ATOM 659 N N . PHE A 1 87 ? -11.211 -6.586 -14.07 1 94.5 87 PHE A N 1
ATOM 660 C CA . PHE A 1 87 ? -12.016 -7.754 -14.406 1 94.5 87 PHE A CA 1
ATOM 661 C C . PHE A 1 87 ? -13.305 -7.348 -15.109 1 94.5 87 PHE A C 1
ATOM 663 O O . PHE A 1 87 ? -13.547 -6.156 -15.328 1 94.5 87 PHE A O 1
ATOM 670 N N . ARG A 1 88 ? -14.039 -8.336 -15.625 1 93.75 88 ARG A N 1
ATOM 671 C CA . ARG A 1 88 ? -15.289 -8.117 -16.344 1 93.75 88 ARG A CA 1
ATOM 672 C C . ARG A 1 88 ? -16.438 -8.906 -15.703 1 93.75 88 ARG A C 1
ATOM 674 O O . ARG A 1 88 ? -16.688 -10.055 -16.078 1 93.75 88 ARG A O 1
ATOM 681 N N . PRO A 1 89 ? -17.25 -8.203 -14.867 1 87.81 89 PRO A N 1
ATOM 682 C CA . PRO A 1 89 ? -18.375 -8.93 -14.281 1 87.81 89 PRO A CA 1
ATOM 683 C C . PRO A 1 89 ? -19.359 -9.438 -15.328 1 87.81 89 PRO A C 1
ATOM 685 O O . PRO A 1 89 ? -19.953 -10.508 -15.148 1 87.81 89 PRO A O 1
ATOM 688 N N . THR A 1 90 ? -19.625 -8.617 -16.297 1 87.88 90 THR A N 1
ATOM 689 C CA . THR A 1 90 ? -20.406 -8.992 -17.469 1 87.88 90 THR A CA 1
ATOM 690 C C . THR A 1 90 ? -19.641 -8.633 -18.75 1 87.88 90 THR A C 1
ATOM 692 O O . THR A 1 90 ? -18.703 -7.84 -18.719 1 87.88 90 THR A O 1
ATOM 695 N N . PRO A 1 91 ? -20.25 -9.312 -19.781 1 84.75 91 PRO A N 1
ATOM 696 C CA . PRO A 1 91 ? -19.594 -8.938 -21.047 1 84.75 91 PRO A CA 1
ATOM 697 C C . PRO A 1 91 ? -19.672 -7.441 -21.328 1 84.75 91 PRO A C 1
ATOM 699 O O . PRO A 1 91 ? -20.719 -6.824 -21.125 1 84.75 91 PRO A O 1
ATOM 702 N N . GLY A 1 92 ? -18.688 -6.758 -21.594 1 88.69 92 GLY A N 1
ATOM 703 C CA . GLY A 1 92 ? -18.656 -5.355 -21.984 1 88.69 92 GLY A CA 1
ATOM 704 C C . GLY A 1 92 ? -18.391 -4.422 -20.812 1 88.69 92 GLY A C 1
ATOM 705 O O . GLY A 1 92 ? -18.141 -3.229 -21.016 1 88.69 92 GLY A O 1
ATOM 706 N N . GLN A 1 93 ? -18.703 -4.867 -19.641 1 92.44 93 GLN A N 1
ATOM 707 C CA . GLN A 1 93 ? -18.484 -4.051 -18.453 1 92.44 93 GLN A CA 1
ATOM 708 C C . GLN A 1 93 ? -17.109 -4.348 -17.844 1 92.44 93 GLN A C 1
ATOM 710 O O . GLN A 1 93 ? -16.75 -5.512 -17.672 1 92.44 93 GLN A O 1
ATOM 715 N N . LYS A 1 94 ? -16.344 -3.326 -17.656 1 94.44 94 LYS A N 1
ATOM 716 C CA . LYS A 1 94 ? -15.047 -3.449 -17 1 94.44 94 LYS A CA 1
ATOM 717 C C . LYS A 1 94 ? -15.055 -2.779 -15.633 1 94.44 94 LYS A C 1
ATOM 719 O O . LYS A 1 94 ? -15.523 -1.648 -15.492 1 94.44 94 LYS A O 1
ATOM 724 N N . GLU A 1 95 ? -14.609 -3.494 -14.586 1 94.62 95 GLU A N 1
ATOM 725 C CA . GLU A 1 95 ? -14.453 -2.965 -13.234 1 94.62 95 GLU A CA 1
ATOM 726 C C . GLU A 1 95 ? -13.031 -3.152 -12.727 1 94.62 95 GLU A C 1
ATOM 728 O O . GLU A 1 95 ? -12.281 -3.98 -13.25 1 94.62 95 GLU A O 1
ATOM 733 N N . THR A 1 96 ? -12.688 -2.279 -11.82 1 96.06 96 THR A N 1
ATOM 734 C CA . THR A 1 96 ? -11.328 -2.346 -11.305 1 96.06 96 THR A CA 1
ATOM 735 C C . THR A 1 96 ? -11.312 -2.141 -9.789 1 96.06 96 THR A C 1
ATOM 737 O O . THR A 1 96 ? -12.25 -1.57 -9.227 1 96.06 96 THR A O 1
ATOM 740 N N . PHE A 1 97 ? -10.383 -2.664 -9.141 1 95.81 97 PHE A N 1
ATOM 741 C CA . PHE A 1 97 ? -9.984 -2.309 -7.785 1 95.81 97 PHE A CA 1
ATOM 742 C C . PHE A 1 97 ? -8.461 -2.314 -7.648 1 95.81 97 PHE A C 1
ATOM 744 O O . PHE A 1 97 ? -7.754 -2.684 -8.586 1 95.81 97 PHE A O 1
ATOM 751 N N . TYR A 1 98 ? -7.996 -1.864 -6.527 1 97.69 98 TYR A N 1
ATOM 752 C CA . TYR A 1 98 ? -6.551 -1.702 -6.398 1 97.69 98 TYR A CA 1
ATOM 753 C C . TYR A 1 98 ? -6.016 -2.521 -5.23 1 97.69 98 TYR A C 1
ATOM 755 O O . TYR A 1 98 ? -6.711 -2.727 -4.234 1 97.69 98 TYR A O 1
ATOM 763 N N . GLU A 1 99 ? -4.84 -2.971 -5.445 1 98.38 99 GLU A N 1
ATOM 764 C CA . GLU A 1 99 ? -4.016 -3.574 -4.398 1 98.38 99 GLU A CA 1
ATOM 765 C C . GLU A 1 99 ? -2.744 -2.766 -4.16 1 98.38 99 GLU A C 1
ATOM 767 O O . GLU A 1 99 ? -2.057 -2.389 -5.113 1 98.38 99 GLU A O 1
ATOM 772 N N . HIS A 1 100 ? -2.484 -2.354 -2.998 1 98.88 100 HIS A N 1
ATOM 773 C CA . HIS A 1 100 ? -1.162 -1.92 -2.561 1 98.88 100 HIS A CA 1
ATOM 774 C C . HIS A 1 100 ? -0.419 -3.049 -1.852 1 98.88 100 HIS A C 1
ATOM 776 O O . HIS A 1 100 ? -0.889 -3.562 -0.834 1 98.88 100 HIS A O 1
ATOM 782 N N . VAL A 1 101 ? 0.755 -3.4 -2.369 1 98.88 101 VAL A N 1
ATOM 783 C CA . VAL A 1 101 ? 1.424 -4.594 -1.86 1 98.88 101 VAL A CA 1
ATOM 784 C C . VAL A 1 101 ? 2.914 -4.312 -1.676 1 98.88 101 VAL A C 1
ATOM 786 O O . VAL A 1 101 ? 3.539 -3.664 -2.52 1 98.88 101 VAL A O 1
ATOM 789 N N . PHE A 1 102 ? 3.486 -4.707 -0.513 1 98.94 102 PHE A N 1
ATOM 790 C CA . PHE A 1 102 ? 4.91 -4.652 -0.199 1 98.94 102 PHE A CA 1
ATOM 791 C C . PHE A 1 102 ? 5.523 -6.047 -0.218 1 98.94 102 PHE A C 1
ATOM 793 O O . PHE A 1 102 ? 4.879 -7.02 0.178 1 98.94 102 PHE A O 1
ATOM 800 N N . TYR A 1 103 ? 6.816 -6.145 -0.639 1 98.88 103 TYR A N 1
ATOM 801 C CA . TYR A 1 103 ? 7.531 -7.418 -0.72 1 98.88 103 TYR A CA 1
ATOM 802 C C . TYR A 1 103 ? 8.906 -7.312 -0.078 1 98.88 103 TYR A C 1
ATOM 804 O O . TYR A 1 103 ? 9.594 -6.301 -0.234 1 98.88 103 TYR A O 1
ATOM 812 N N . ARG A 1 104 ? 9.281 -8.312 0.619 1 98.75 104 ARG A N 1
ATOM 813 C CA . ARG A 1 104 ? 10.688 -8.594 0.888 1 98.75 104 ARG A CA 1
ATOM 814 C C . ARG A 1 104 ? 11.227 -9.656 -0.068 1 98.75 104 ARG A C 1
ATOM 816 O O . ARG A 1 104 ? 10.641 -10.734 -0.204 1 98.75 104 ARG A O 1
ATOM 823 N N . LEU A 1 105 ? 12.281 -9.297 -0.765 1 98.56 105 LEU A N 1
ATOM 824 C CA . LEU A 1 105 ? 12.945 -10.242 -1.653 1 98.56 105 LEU A CA 1
ATOM 825 C C . LEU A 1 105 ? 14.242 -10.75 -1.03 1 98.56 105 LEU A C 1
ATOM 827 O O . LEU A 1 105 ? 15.016 -9.977 -0.469 1 98.56 105 LEU A O 1
ATOM 831 N N . GLU A 1 106 ? 14.438 -11.992 -1.052 1 98 106 GLU A N 1
ATOM 832 C CA . GLU A 1 106 ? 15.68 -12.664 -0.663 1 98 106 GLU A CA 1
ATOM 833 C C . GLU A 1 106 ? 16.203 -13.555 -1.785 1 98 106 GLU A C 1
ATOM 835 O O . GLU A 1 106 ? 15.516 -14.484 -2.217 1 98 106 GLU A O 1
ATOM 840 N N . ALA A 1 107 ? 17.438 -13.258 -2.213 1 96.5 107 ALA A N 1
ATOM 841 C CA . ALA A 1 107 ? 18.078 -14.023 -3.271 1 96.5 107 ALA A CA 1
ATOM 842 C C . ALA A 1 107 ? 17.188 -14.109 -4.512 1 96.5 107 ALA A C 1
ATOM 844 O O . ALA A 1 107 ? 17 -15.195 -5.066 1 96.5 107 ALA A O 1
ATOM 845 N N . GLY A 1 108 ? 16.562 -13 -4.77 1 96.81 108 GLY A N 1
ATOM 846 C CA . GLY A 1 108 ? 15.789 -12.867 -5.996 1 96.81 108 GLY A CA 1
ATOM 847 C C . GLY A 1 108 ? 14.383 -13.414 -5.883 1 96.81 108 GLY A C 1
ATOM 848 O O . GLY A 1 108 ? 13.633 -13.43 -6.863 1 96.81 108 GLY A O 1
ATOM 849 N N . LYS A 1 109 ? 14.016 -13.859 -4.727 1 98.69 109 LYS A N 1
ATOM 850 C CA . LYS A 1 109 ? 12.695 -14.469 -4.578 1 98.69 109 LYS A CA 1
ATOM 851 C C . LYS A 1 109 ? 11.891 -13.781 -3.484 1 98.69 109 LYS A C 1
ATOM 853 O O . LYS A 1 109 ? 12.445 -13.32 -2.486 1 98.69 109 LYS A O 1
ATOM 858 N N . ILE A 1 110 ? 10.625 -13.734 -3.691 1 98.88 110 ILE A N 1
ATOM 859 C CA . ILE A 1 110 ? 9.695 -13.133 -2.736 1 98.88 110 ILE A CA 1
ATOM 860 C C . ILE A 1 110 ? 9.617 -14 -1.482 1 98.88 110 ILE A C 1
ATOM 862 O O . ILE A 1 110 ? 9.195 -15.164 -1.548 1 98.88 110 ILE A O 1
ATOM 866 N N . ARG A 1 111 ? 10 -13.43 -0.384 1 98.81 111 ARG A N 1
ATOM 867 C CA . ARG A 1 111 ? 10.008 -14.148 0.889 1 98.81 111 ARG A CA 1
ATOM 868 C C . ARG A 1 111 ? 8.828 -13.734 1.756 1 98.81 111 ARG A C 1
ATOM 870 O O . ARG A 1 111 ? 8.297 -14.539 2.521 1 98.81 111 ARG A O 1
ATOM 877 N N . ARG A 1 112 ? 8.383 -12.484 1.712 1 98.81 112 ARG A N 1
ATOM 878 C CA . ARG A 1 112 ? 7.285 -11.93 2.504 1 98.81 112 ARG A CA 1
ATOM 879 C C . ARG A 1 112 ? 6.445 -10.969 1.675 1 98.81 112 ARG A C 1
ATOM 881 O O . ARG A 1 112 ? 6.98 -10.188 0.887 1 98.81 112 ARG A O 1
ATOM 888 N N . VAL A 1 113 ? 5.121 -11.062 1.868 1 98.88 113 VAL A N 1
ATOM 889 C CA . VAL A 1 113 ? 4.16 -10.219 1.168 1 98.88 113 VAL A CA 1
ATOM 890 C C . VAL A 1 113 ? 3.238 -9.539 2.178 1 98.88 113 VAL A C 1
ATOM 892 O O . VAL A 1 113 ? 2.637 -10.203 3.023 1 98.88 113 VAL A O 1
ATOM 895 N N . TRP A 1 114 ? 3.205 -8.227 2.209 1 98.69 114 TRP A N 1
ATOM 896 C CA . TRP A 1 114 ? 2.184 -7.441 2.891 1 98.69 114 TRP A CA 1
ATOM 897 C C . TRP A 1 114 ? 1.242 -6.785 1.886 1 98.69 114 TRP A C 1
ATOM 899 O O . TRP A 1 114 ? 1.619 -5.824 1.207 1 98.69 114 TRP A O 1
ATOM 909 N N . SER A 1 115 ? 0.051 -7.297 1.816 1 98.31 115 SER A N 1
ATOM 910 C CA . SER A 1 115 ? -0.888 -6.875 0.781 1 98.31 115 SER A CA 1
ATOM 911 C C . SER A 1 115 ? -2.129 -6.23 1.39 1 98.31 115 SER A C 1
ATOM 913 O O . SER A 1 115 ? -2.611 -6.668 2.438 1 98.31 115 SER A O 1
ATOM 915 N N . MET A 1 116 ? -2.602 -5.219 0.723 1 97.62 116 MET A N 1
ATOM 916 C CA . MET A 1 116 ? -3.867 -4.578 1.067 1 97.62 116 MET A CA 1
ATOM 917 C C . MET A 1 116 ? -4.684 -4.281 -0.186 1 97.62 116 MET A C 1
ATOM 919 O O . MET A 1 116 ? -4.141 -3.836 -1.196 1 97.62 116 MET A O 1
ATOM 923 N N . LEU A 1 117 ? -6.016 -4.527 -0.065 1 96.19 117 LEU A N 1
ATOM 924 C CA . LEU A 1 117 ? -6.949 -4.184 -1.131 1 96.19 117 LEU A CA 1
ATOM 925 C C . LEU A 1 117 ? -7.754 -2.941 -0.769 1 96.19 117 LEU A C 1
ATOM 927 O O . LEU A 1 117 ? -8.008 -2.68 0.41 1 96.19 117 LEU A O 1
ATOM 931 N N . ASP A 1 118 ? -8.141 -2.219 -1.775 1 95.62 118 ASP A N 1
ATOM 932 C CA . ASP A 1 118 ? -9.031 -1.096 -1.508 1 95.62 118 ASP A CA 1
ATOM 933 C C . ASP A 1 118 ? 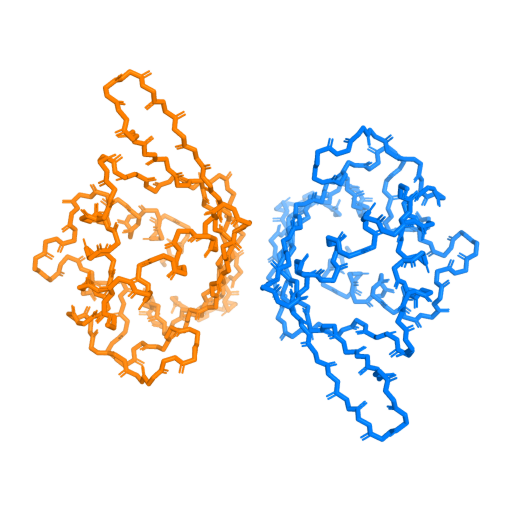-10.438 -1.582 -1.159 1 95.62 118 ASP A C 1
ATOM 935 O O . ASP A 1 118 ? -10.664 -2.785 -1.012 1 95.62 118 ASP A O 1
ATOM 939 N N . GLY A 1 119 ? -11.375 -0.655 -0.958 1 91.25 119 GLY A N 1
ATOM 940 C CA . GLY A 1 119 ? -12.711 -0.999 -0.496 1 91.25 119 GLY A CA 1
ATOM 941 C C . GLY A 1 119 ? -13.414 -1.999 -1.393 1 91.25 119 GLY A C 1
ATOM 942 O O . GLY A 1 119 ? -14 -2.971 -0.909 1 91.25 119 GLY A O 1
ATOM 943 N N . ALA A 1 120 ? -13.352 -1.797 -2.701 1 87.38 120 ALA A N 1
ATOM 944 C CA . ALA A 1 120 ? -13.984 -2.701 -3.658 1 87.38 120 ALA A CA 1
ATOM 945 C C . ALA A 1 120 ? -13.344 -4.086 -3.607 1 87.38 120 ALA A C 1
ATOM 947 O O . ALA A 1 120 ? -14.047 -5.102 -3.65 1 87.38 120 ALA A O 1
ATOM 948 N N . GLY A 1 121 ? -12.094 -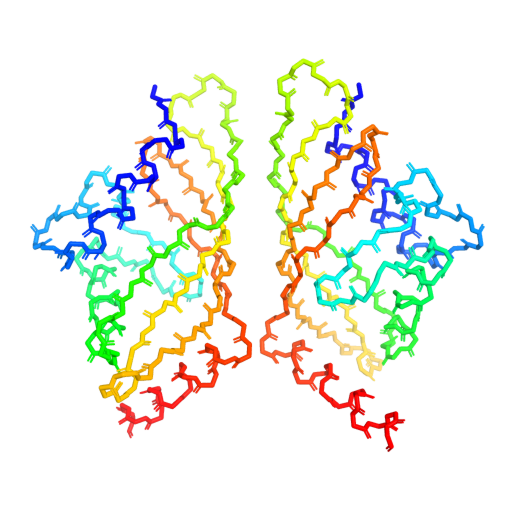4.074 -3.475 1 88.44 121 GLY A N 1
ATOM 949 C CA . GLY A 1 121 ? -11.391 -5.34 -3.354 1 88.44 121 GLY A CA 1
ATOM 950 C C . GLY A 1 121 ? -11.703 -6.074 -2.061 1 88.44 121 GLY A C 1
ATOM 951 O O . GLY A 1 121 ? -11.812 -7.301 -2.049 1 88.44 121 GLY A O 1
ATOM 952 N N . LEU A 1 122 ? -11.812 -5.297 -1.005 1 88.56 122 LEU A N 1
ATOM 953 C CA . LEU A 1 122 ? -12.141 -5.902 0.283 1 88.56 122 LEU A CA 1
ATOM 954 C C . LEU A 1 122 ? -13.531 -6.527 0.253 1 88.56 122 LEU A C 1
ATOM 956 O O . LEU A 1 122 ? -13.75 -7.602 0.815 1 88.56 122 LEU A O 1
ATOM 960 N N . LYS A 1 123 ? -14.43 -5.816 -0.319 1 83.69 123 LYS A N 1
ATOM 961 C CA . LYS A 1 123 ? -15.789 -6.348 -0.433 1 83.69 123 LYS A CA 1
ATOM 962 C C . LYS A 1 123 ? -15.797 -7.668 -1.203 1 83.69 123 LYS A C 1
ATOM 964 O O . LYS A 1 123 ? -16.469 -8.617 -0.802 1 83.69 123 LYS A O 1
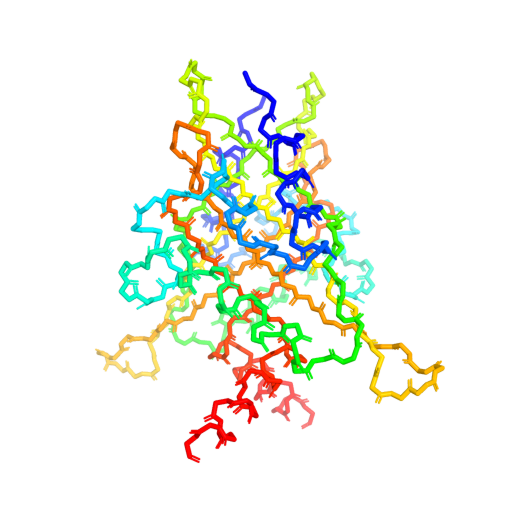ATOM 969 N N . TRP A 1 124 ? -15.078 -7.727 -2.205 1 80.69 124 TRP A N 1
ATOM 970 C CA . TRP A 1 124 ? -14.93 -8.953 -2.977 1 80.69 124 TRP A CA 1
ATOM 971 C C . TRP A 1 124 ? -14.344 -10.07 -2.113 1 80.69 124 TRP A C 1
ATOM 973 O O . TRP A 1 124 ? -14.859 -11.188 -2.098 1 80.69 124 TRP A O 1
ATOM 983 N N . ALA A 1 125 ? -13.273 -9.789 -1.418 1 82.06 125 ALA A N 1
ATOM 984 C CA . ALA A 1 125 ? -12.602 -10.789 -0.589 1 82.06 125 ALA A CA 1
ATOM 985 C C . ALA A 1 125 ? -13.547 -11.336 0.477 1 82.06 125 ALA A C 1
ATOM 987 O O . ALA A 1 125 ? -13.508 -12.523 0.798 1 82.06 125 ALA A O 1
ATOM 988 N N . GLU A 1 126 ? -14.367 -10.492 0.97 1 79.62 126 GLU A N 1
ATOM 989 C CA . GLU A 1 126 ? -15.328 -10.898 1.995 1 79.62 126 GLU A CA 1
ATOM 990 C C . GLU A 1 126 ? -16.406 -11.812 1.416 1 79.62 126 GLU A C 1
ATOM 992 O O . GLU A 1 126 ? -16.812 -12.773 2.064 1 79.62 126 GLU A O 1
ATOM 997 N N . GLU A 1 127 ? -16.859 -11.438 0.326 1 78.12 127 GLU A N 1
ATOM 998 C CA . GLU A 1 127 ? -17.875 -12.242 -0.336 1 78.12 127 GLU A CA 1
ATOM 999 C C . GLU A 1 127 ? -17.344 -13.633 -0.674 1 78.12 127 GLU A C 1
ATOM 1001 O O . GLU A 1 127 ? -18.078 -14.625 -0.572 1 78.12 127 GLU A O 1
ATOM 1006 N N . ARG A 1 128 ? -16.141 -13.719 -1.069 1 72.56 128 ARG A N 1
ATOM 1007 C CA . ARG A 1 128 ? -15.508 -15 -1.377 1 72.56 128 ARG A CA 1
ATOM 1008 C C . ARG A 1 128 ? -15.367 -15.859 -0.124 1 72.56 128 ARG A C 1
ATOM 1010 O O . ARG A 1 128 ? -15.539 -17.078 -0.177 1 72.56 128 ARG A O 1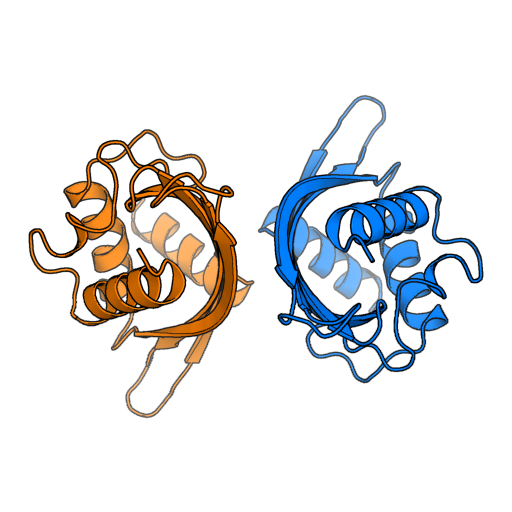
ATOM 1017 N N . ALA A 1 129 ? -14.945 -15.156 0.959 1 74.38 129 ALA A N 1
ATOM 1018 C CA . ALA A 1 129 ? -14.773 -15.875 2.219 1 74.38 129 ALA A CA 1
ATOM 1019 C C . ALA A 1 129 ? -16.109 -16.391 2.738 1 74.38 129 ALA A C 1
ATOM 1021 O O . ALA A 1 129 ? -16.188 -17.484 3.324 1 74.38 129 ALA A O 1
ATOM 1022 N N . SER A 1 130 ? -17.031 -15.562 2.52 1 68.62 130 SER A N 1
ATOM 1023 C CA . SER A 1 130 ? -18.359 -15.969 2.969 1 68.62 130 SER A CA 1
ATOM 1024 C C . SER A 1 130 ? -18.938 -17.062 2.082 1 68.62 130 SER A C 1
ATOM 1026 O O . SER A 1 130 ? -19.703 -17.922 2.551 1 68.62 130 SER A O 1
ATOM 1028 N N . ALA A 1 131 ? -18.672 -16.969 0.84 1 61.12 131 ALA A N 1
ATOM 1029 C CA . ALA A 1 131 ? -19.203 -17.984 -0.067 1 61.12 131 ALA A CA 1
ATOM 1030 C C . ALA A 1 131 ? -18.516 -19.328 0.159 1 61.12 131 ALA A C 1
ATOM 1032 O O . ALA A 1 131 ? -19.094 -20.375 -0.116 1 61.12 131 ALA A O 1
ATOM 1033 N N . GLY A 1 132 ? -17.281 -19.328 0.481 1 51.25 132 GLY A N 1
ATOM 1034 C CA . GLY A 1 132 ? -16.594 -20.594 0.734 1 51.25 132 GLY A CA 1
ATOM 1035 C C . GLY A 1 132 ? -16.984 -21.234 2.053 1 51.25 132 GLY A C 1
ATOM 1036 O O . GLY A 1 132 ? -16.578 -22.359 2.338 1 51.25 132 GLY A O 1
ATOM 1037 N N . ASN A 1 133 ? -17.438 -20.484 3.078 1 42.91 133 ASN A N 1
ATOM 1038 C CA . ASN A 1 133 ? -17.969 -21.125 4.27 1 42.91 133 ASN A CA 1
ATOM 1039 C C . ASN A 1 133 ? -19.406 -21.609 4.055 1 42.91 133 ASN A C 1
ATOM 1041 O O . ASN A 1 133 ? -20.234 -20.875 3.492 1 42.91 133 ASN A O 1
ATOM 1045 N N . MET B 1 1 ? 20.266 15.242 -0.597 1 88.88 1 MET B N 1
ATOM 1046 C CA . MET B 1 1 ? 19.156 15.055 0.34 1 88.88 1 MET B CA 1
ATOM 1047 C C . MET B 1 1 ? 18.891 13.578 0.575 1 88.88 1 MET B C 1
ATOM 1049 O O . MET B 1 1 ? 18.891 12.781 -0.369 1 88.88 1 MET B O 1
ATOM 1053 N N . ASP B 1 2 ? 18.688 13.141 1.935 1 94.38 2 ASP B N 1
ATOM 1054 C CA . ASP B 1 2 ? 18.266 11.805 2.332 1 94.38 2 ASP B CA 1
ATOM 1055 C C . ASP B 1 2 ? 16.75 11.703 2.389 1 94.38 2 ASP B C 1
ATOM 1057 O O . ASP B 1 2 ? 16.125 12.125 3.369 1 94.38 2 ASP B O 1
ATOM 1061 N N . LEU B 1 3 ? 16.141 11.086 1.402 1 97 3 LEU B N 1
ATOM 1062 C CA . LEU B 1 3 ? 14.695 11.055 1.288 1 97 3 LEU B CA 1
ATOM 1063 C C . LEU B 1 3 ? 14.078 10.273 2.439 1 97 3 LEU B C 1
ATOM 1065 O O . LEU B 1 3 ? 12.977 10.602 2.902 1 97 3 LEU B O 1
ATOM 1069 N N . ARG B 1 4 ? 14.75 9.211 2.854 1 97.31 4 ARG B N 1
ATOM 1070 C CA . ARG B 1 4 ? 14.25 8.406 3.965 1 97.31 4 ARG B CA 1
ATOM 1071 C C . ARG B 1 4 ? 14.156 9.234 5.238 1 97.31 4 ARG B C 1
ATOM 1073 O O . ARG B 1 4 ? 13.102 9.273 5.887 1 97.31 4 ARG B O 1
ATOM 1080 N N . GLN B 1 5 ? 15.273 9.812 5.586 1 97.88 5 GLN B N 1
ATOM 1081 C CA . GLN B 1 5 ? 15.281 10.625 6.793 1 97.88 5 GLN B CA 1
ATOM 1082 C C . GLN B 1 5 ? 14.312 11.805 6.664 1 97.88 5 GLN B C 1
ATOM 1084 O O . GLN B 1 5 ? 13.648 12.18 7.633 1 97.88 5 GLN B O 1
ATOM 1089 N N . HIS B 1 6 ? 14.281 12.406 5.496 1 98.19 6 HIS B N 1
ATOM 1090 C CA . HIS B 1 6 ? 13.359 13.508 5.234 1 98.19 6 HIS B CA 1
ATOM 1091 C C . HIS B 1 6 ? 11.914 13.086 5.48 1 98.19 6 HIS B C 1
ATOM 1093 O O . HIS B 1 6 ? 11.156 13.82 6.113 1 98.19 6 HIS B O 1
ATOM 1099 N N . TYR B 1 7 ? 11.547 11.945 5.066 1 98.62 7 TYR B N 1
ATOM 1100 C CA . TYR B 1 7 ? 10.195 11.445 5.273 1 98.62 7 TYR B CA 1
ATOM 1101 C C . TYR B 1 7 ? 9.93 11.172 6.75 1 98.62 7 TYR B C 1
ATOM 1103 O O . TYR B 1 7 ? 8.836 11.445 7.25 1 98.62 7 TYR B O 1
ATOM 1111 N N . LEU B 1 8 ? 10.867 10.609 7.453 1 98.69 8 LEU B N 1
ATOM 1112 C CA . LEU B 1 8 ? 10.695 10.344 8.875 1 98.69 8 LEU B CA 1
ATOM 1113 C C . LEU B 1 8 ? 10.484 11.641 9.648 1 98.69 8 LEU B C 1
ATOM 1115 O O . LEU B 1 8 ? 9.727 11.68 10.617 1 98.69 8 LEU B O 1
ATOM 1119 N N . ASP B 1 9 ? 11.148 12.68 9.211 1 98.69 9 ASP B N 1
ATOM 1120 C CA . ASP B 1 9 ? 10.93 13.992 9.797 1 98.69 9 ASP B CA 1
ATOM 1121 C C . ASP B 1 9 ? 9.508 14.484 9.531 1 98.69 9 ASP B C 1
ATOM 1123 O O . ASP B 1 9 ? 8.891 15.125 10.383 1 98.69 9 ASP B O 1
ATOM 1127 N N . TYR B 1 10 ? 9.008 14.227 8.344 1 98.81 10 TYR B N 1
ATOM 1128 C CA . TYR B 1 10 ? 7.625 14.523 7.977 1 98.81 10 TYR B CA 1
ATOM 1129 C C . TYR B 1 10 ? 6.648 13.836 8.922 1 98.81 10 TYR B C 1
ATOM 1131 O O . TYR B 1 10 ? 5.73 14.477 9.445 1 98.81 10 TYR B O 1
ATOM 1139 N N . ILE B 1 11 ? 6.855 12.539 9.195 1 98.75 11 ILE B N 1
ATOM 1140 C CA . ILE B 1 11 ? 6.004 11.781 10.102 1 98.75 11 ILE B CA 1
ATOM 1141 C C . ILE B 1 11 ? 6.109 12.359 11.508 1 98.75 11 ILE B C 1
ATOM 1143 O O . ILE B 1 11 ? 5.109 12.453 12.227 1 98.7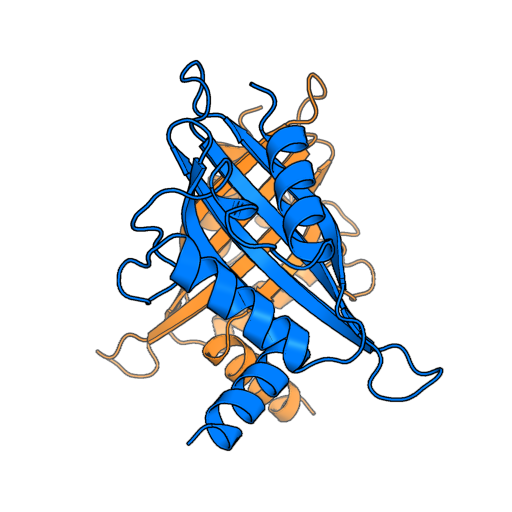5 11 ILE B O 1
ATOM 1147 N N . SER B 1 12 ? 7.309 12.734 11.906 1 98.62 12 SER B N 1
ATOM 1148 C CA . SER B 1 12 ? 7.496 13.359 13.211 1 98.62 12 SER B CA 1
ATOM 1149 C C . SER B 1 12 ? 6.68 14.641 13.328 1 98.62 12 SER B C 1
ATOM 1151 O O . SER B 1 12 ? 6.062 14.898 14.367 1 98.62 12 SER B O 1
ATOM 1153 N N . ALA B 1 13 ? 6.699 15.445 12.273 1 98.5 13 ALA B N 1
ATOM 1154 C CA . ALA B 1 13 ? 5.91 16.672 12.258 1 98.5 13 ALA B CA 1
ATOM 1155 C C . ALA B 1 13 ? 4.422 16.375 12.414 1 98.5 13 ALA B C 1
ATOM 1157 O O . ALA B 1 13 ? 3.705 17.094 13.109 1 98.5 13 ALA B O 1
ATOM 1158 N N . ILE B 1 14 ? 3.918 15.336 11.758 1 98.25 14 ILE B N 1
ATOM 1159 C CA . ILE B 1 14 ? 2.523 14.914 11.852 1 98.25 14 ILE B CA 1
ATOM 1160 C C . ILE B 1 14 ? 2.211 14.5 13.289 1 98.25 14 ILE B C 1
ATOM 1162 O O . ILE B 1 14 ? 1.229 14.969 13.875 1 98.25 14 ILE B O 1
ATOM 1166 N N . ASN B 1 15 ? 3.074 13.703 13.867 1 98.06 15 ASN B N 1
ATOM 1167 C CA . ASN B 1 15 ? 2.836 13.18 15.203 1 98.06 15 ASN B CA 1
ATOM 1168 C C . ASN B 1 15 ? 2.922 14.281 16.266 1 98.06 15 ASN B C 1
ATOM 1170 O O . ASN B 1 15 ? 2.373 14.141 17.359 1 98.06 15 ASN B O 1
ATOM 1174 N N . ASP B 1 16 ? 3.578 15.344 15.867 1 96.94 16 ASP B N 1
ATOM 1175 C CA . ASP B 1 16 ? 3.688 16.484 16.766 1 96.94 16 ASP B CA 1
ATOM 1176 C C . ASP B 1 16 ? 2.48 17.406 16.625 1 96.94 16 ASP B C 1
ATOM 1178 O O . ASP B 1 16 ? 2.447 18.5 17.219 1 96.94 16 ASP B O 1
ATOM 1182 N N . GLY B 1 17 ? 1.498 17.078 15.758 1 94.12 17 GLY B N 1
ATOM 1183 C CA . GLY B 1 17 ? 0.22 17.766 15.719 1 94.12 17 GLY B CA 1
ATOM 1184 C C . GLY B 1 17 ? 0.09 18.719 14.539 1 94.12 17 GLY B C 1
ATOM 1185 O O . GLY B 1 17 ? -0.756 19.609 14.539 1 94.12 17 GLY B O 1
ATOM 1186 N N . CYS B 1 18 ? 0.97 18.641 13.57 1 93 18 CYS B N 1
ATOM 1187 C CA . CYS B 1 18 ? 0.916 19.484 12.375 1 93 18 CYS B CA 1
ATOM 1188 C C . CYS B 1 18 ? 0.711 20.953 12.75 1 93 18 CYS B C 1
ATOM 1190 O O . CYS B 1 18 ? -0.182 21.609 12.219 1 93 18 CYS B O 1
ATOM 1192 N N . LYS B 1 19 ? 1.507 21.516 13.523 1 94.5 19 LYS B N 1
ATOM 1193 C CA . LYS B 1 19 ? 1.407 22.922 13.867 1 94.5 19 LYS B CA 1
ATOM 1194 C C . LYS B 1 19 ? 1.393 23.797 12.609 1 94.5 19 LYS B C 1
ATOM 1196 O O . LYS B 1 19 ? 1.817 23.359 11.539 1 94.5 19 LYS B O 1
ATOM 1201 N N . PRO B 1 20 ? 0.818 24.984 12.711 1 94.81 20 PRO B N 1
ATOM 1202 C CA . PRO B 1 20 ? 0.778 25.828 11.523 1 94.81 20 PRO B CA 1
ATOM 1203 C C . PRO B 1 20 ? 2.129 25.922 10.82 1 94.81 20 PRO B C 1
ATOM 1205 O O . PRO B 1 20 ? 3.133 26.281 11.438 1 94.81 20 PRO B O 1
ATOM 1208 N N . GLY B 1 21 ? 2.184 25.5 9.578 1 97.38 21 GLY B N 1
ATOM 1209 C CA . GLY B 1 21 ? 3.375 25.609 8.75 1 97.38 21 GLY B CA 1
ATOM 1210 C C . GLY B 1 21 ? 4.305 24.422 8.898 1 97.38 21 GLY B C 1
ATOM 1211 O O . GLY B 1 21 ? 5.32 24.328 8.203 1 97.38 21 GLY B O 1
ATOM 1212 N N . ALA B 1 22 ? 3.982 23.531 9.797 1 97.88 22 ALA B N 1
ATOM 1213 C CA . ALA B 1 22 ? 4.887 22.438 10.125 1 97.88 22 ALA B CA 1
ATOM 1214 C C . ALA B 1 22 ? 5.16 21.578 8.898 1 97.88 22 ALA B C 1
ATOM 1216 O O . ALA B 1 22 ? 6.246 21 8.766 1 97.88 22 ALA B O 1
ATOM 1217 N N . LEU B 1 23 ? 4.184 21.5 7.984 1 98.69 23 LEU B N 1
ATOM 1218 C CA . LEU B 1 23 ? 4.328 20.594 6.855 1 98.69 23 LEU B CA 1
ATOM 1219 C C . LEU B 1 23 ? 4.898 21.312 5.641 1 98.69 23 LEU B C 1
ATOM 1221 O O . LEU B 1 23 ? 5.188 20.688 4.621 1 98.69 23 LEU B O 1
ATOM 1225 N N . ASP B 1 24 ? 5.148 22.625 5.699 1 98.56 24 ASP B N 1
ATOM 1226 C CA . ASP B 1 24 ? 5.613 23.438 4.582 1 98.56 24 ASP B CA 1
ATOM 1227 C C . ASP B 1 24 ? 6.898 22.875 3.982 1 98.56 24 ASP B C 1
ATOM 1229 O O . ASP B 1 24 ? 7.066 22.859 2.762 1 98.56 24 ASP B O 1
ATOM 1233 N N . PRO B 1 25 ? 7.84 22.391 4.75 1 98.31 25 PRO B N 1
ATOM 1234 C CA . PRO B 1 25 ? 9.078 21.875 4.168 1 98.31 25 PRO B CA 1
ATOM 1235 C C . PRO B 1 25 ? 8.883 20.547 3.449 1 98.31 25 PRO B C 1
ATOM 1237 O O . PRO B 1 25 ? 9.766 20.094 2.715 1 98.31 25 PRO B O 1
ATOM 1240 N N . PHE B 1 26 ? 7.742 19.906 3.625 1 98.81 26 PHE B N 1
ATOM 1241 C CA . PHE B 1 26 ? 7.617 18.5 3.234 1 98.81 26 PHE B CA 1
ATOM 1242 C C . PHE B 1 26 ? 6.59 18.344 2.121 1 98.81 26 PHE B C 1
ATOM 1244 O O . PHE B 1 26 ? 6.598 17.344 1.404 1 98.81 26 PHE B O 1
ATOM 1251 N N . VAL B 1 27 ? 5.641 19.281 1.985 1 98.88 27 VAL B N 1
ATOM 1252 C CA . VAL B 1 27 ? 4.484 19.094 1.112 1 98.88 27 VAL B CA 1
ATOM 1253 C C . VAL B 1 27 ? 4.441 20.203 0.072 1 98.88 27 VAL B C 1
ATOM 1255 O O . VAL B 1 27 ? 4.652 21.375 0.399 1 98.88 27 VAL B O 1
ATOM 1258 N N . HIS B 1 28 ? 4.258 19.828 -1.154 1 98.56 28 HIS B N 1
ATOM 1259 C CA . HIS B 1 28 ? 4.141 20.781 -2.252 1 98.56 28 HIS B CA 1
ATOM 1260 C C . HIS B 1 28 ? 2.781 21.469 -2.234 1 98.56 28 HIS B C 1
ATOM 1262 O O . HIS B 1 28 ? 1.754 20.828 -2.006 1 98.56 28 HIS B O 1
ATOM 1268 N N . GLU B 1 29 ? 2.803 22.781 -2.502 1 98.44 29 GLU B N 1
ATOM 1269 C CA . GLU B 1 29 ? 1.526 23.438 -2.775 1 98.44 29 GLU B CA 1
ATOM 1270 C C . GLU B 1 29 ? 0.809 22.781 -3.951 1 98.44 29 GLU B C 1
ATOM 1272 O O . GLU B 1 29 ? 1.421 22.516 -4.988 1 98.44 29 GLU B O 1
ATOM 1277 N N . GLY B 1 30 ? -0.441 22.438 -3.775 1 98.56 30 GLY B N 1
ATOM 1278 C CA . GLY B 1 30 ? -1.189 21.734 -4.809 1 98.56 30 GLY B CA 1
ATOM 1279 C C . GLY B 1 30 ? -1.051 20.219 -4.73 1 98.56 30 GLY B C 1
ATOM 1280 O O . GLY B 1 30 ? -1.231 19.531 -5.73 1 98.56 30 GLY B O 1
ATOM 1281 N N . VAL B 1 31 ? -0.65 19.766 -3.561 1 98.88 31 VAL B N 1
ATOM 1282 C CA . VAL B 1 31 ? -0.551 18.328 -3.373 1 98.88 31 VAL B CA 1
ATOM 1283 C C . VAL B 1 31 ? -1.892 17.672 -3.693 1 98.88 31 VAL B C 1
ATOM 1285 O O . VAL B 1 31 ? -2.951 18.219 -3.389 1 98.88 31 VAL B O 1
ATOM 1288 N N . VAL B 1 32 ? -1.833 16.547 -4.363 1 98.81 32 VAL B N 1
ATOM 1289 C CA . VAL B 1 32 ? -3.029 15.766 -4.68 1 98.81 32 VAL B CA 1
ATOM 1290 C C . VAL B 1 32 ? -3.039 14.477 -3.865 1 98.81 32 VAL B C 1
ATOM 1292 O O . VAL B 1 32 ? -2.096 13.688 -3.934 1 98.81 32 VAL B O 1
ATOM 1295 N N . HIS B 1 33 ? -4.055 14.32 -3.053 1 98.56 33 HIS B N 1
ATOM 1296 C CA . HIS B 1 33 ? -4.262 13.125 -2.244 1 98.56 33 HIS B CA 1
ATOM 1297 C C . HIS B 1 33 ? -5.375 12.258 -2.818 1 98.56 33 HIS B C 1
ATOM 1299 O O . HIS B 1 33 ? -6.551 12.633 -2.764 1 98.56 33 HIS B O 1
ATOM 1305 N N . ASN B 1 34 ? -4.973 11.062 -3.271 1 97.44 34 ASN B N 1
ATOM 1306 C CA . ASN B 1 34 ? -5.918 10.172 -3.934 1 97.44 34 ASN B CA 1
ATOM 1307 C C . ASN B 1 34 ? -6.723 10.898 -5.004 1 97.44 34 ASN B C 1
ATOM 1309 O O . ASN B 1 34 ? -6.156 11.445 -5.953 1 97.44 34 ASN B O 1
ATOM 1313 N N . ASP B 1 35 ? -8 10.992 -4.848 1 95.75 35 ASP B N 1
ATOM 1314 C CA . ASP B 1 35 ? -8.82 11.57 -5.91 1 95.75 35 ASP B CA 1
ATOM 1315 C C . ASP B 1 35 ? -9.25 12.992 -5.559 1 95.75 35 ASP B C 1
ATOM 1317 O O . ASP B 1 35 ? -10.164 13.539 -6.18 1 95.75 35 ASP B O 1
ATOM 1321 N N . SER B 1 36 ? -8.609 13.602 -4.621 1 96.62 36 SER B N 1
ATOM 1322 C CA . SER B 1 36 ? -8.977 14.961 -4.254 1 96.62 36 SER B CA 1
ATOM 1323 C C . SER B 1 36 ? -8.539 15.961 -5.324 1 96.62 36 SER B C 1
ATOM 1325 O O . SER B 1 36 ? -7.605 15.688 -6.09 1 96.62 36 SER B O 1
ATOM 1327 N N . PRO B 1 37 ? -9.289 17.078 -5.434 1 97.94 37 PRO B N 1
ATOM 1328 C CA . PRO B 1 37 ? -8.617 18.188 -6.109 1 97.94 37 PRO B CA 1
ATOM 1329 C C . PRO B 1 37 ? -7.324 18.609 -5.414 1 97.94 37 PRO B C 1
ATOM 1331 O O . PRO B 1 37 ? -7.051 18.172 -4.293 1 97.94 37 PRO B O 1
ATOM 1334 N N . PRO B 1 38 ? -6.465 19.391 -6.148 1 98.69 38 PRO B N 1
ATOM 1335 C CA . PRO B 1 38 ? -5.258 19.875 -5.48 1 98.69 38 PRO B CA 1
ATOM 1336 C C . PRO B 1 38 ? -5.562 20.625 -4.18 1 98.69 38 PRO B C 1
ATOM 1338 O O . PRO B 1 38 ? -6.547 21.359 -4.098 1 98.69 38 PRO B O 1
ATOM 1341 N N . LEU B 1 39 ? -4.77 20.391 -3.174 1 98.69 39 LEU B N 1
ATOM 1342 C CA . LEU B 1 39 ? -4.941 20.984 -1.853 1 98.69 39 LEU B CA 1
ATOM 1343 C C . LEU B 1 39 ? -3.818 21.969 -1.548 1 98.69 39 LEU B C 1
ATOM 1345 O O . LEU B 1 39 ? -2.682 21.781 -1.988 1 98.69 39 LEU B O 1
ATOM 1349 N N . SER B 1 40 ? -4.18 23.016 -0.795 1 98.5 40 SER B N 1
ATOM 1350 C CA . SER B 1 40 ? -3.113 23.766 -0.158 1 98.5 40 SER B CA 1
ATOM 1351 C C . SER B 1 40 ? -2.408 22.953 0.914 1 98.5 40 SER B C 1
ATOM 1353 O O . SER B 1 40 ? -2.957 21.969 1.409 1 98.5 40 SER B O 1
ATOM 1355 N N . VAL B 1 41 ? -1.178 23.359 1.26 1 98.62 41 VAL B N 1
ATOM 1356 C CA . VAL B 1 41 ? -0.464 22.688 2.336 1 98.62 41 VAL B CA 1
ATOM 1357 C C . VAL B 1 41 ? -1.282 22.75 3.625 1 98.62 41 VAL B C 1
ATOM 1359 O O . VAL B 1 41 ? -1.39 21.766 4.355 1 98.62 41 VAL B O 1
ATOM 1362 N N . ALA B 1 42 ? -1.89 23.891 3.895 1 97.88 42 ALA B N 1
ATOM 1363 C CA . ALA B 1 42 ? -2.723 24.062 5.082 1 97.88 42 ALA B CA 1
ATOM 1364 C C . ALA B 1 42 ? -3.938 23.141 5.039 1 97.88 42 ALA B C 1
ATOM 1366 O O . ALA B 1 42 ? -4.332 22.578 6.062 1 97.88 42 ALA B O 1
ATOM 1367 N N . GLY B 1 43 ? -4.574 23.031 3.912 1 97.44 43 GLY B N 1
ATOM 1368 C CA . GLY B 1 43 ? -5.699 22.125 3.756 1 97.44 43 GLY B CA 1
ATOM 1369 C C . GLY B 1 43 ? -5.32 20.672 3.965 1 97.44 43 GLY B C 1
ATOM 1370 O O . GLY B 1 43 ? -6.066 19.922 4.594 1 97.44 43 GLY B O 1
ATOM 1371 N N . TYR B 1 44 ? -4.207 20.328 3.432 1 98.38 44 TYR B N 1
ATOM 1372 C CA . TYR B 1 44 ? -3.68 18.984 3.617 1 98.38 44 TYR B CA 1
ATOM 1373 C C . TYR B 1 44 ? -3.422 18.703 5.09 1 98.38 44 TYR B C 1
ATOM 1375 O O . TYR B 1 44 ? -3.801 17.641 5.602 1 98.38 44 TYR B O 1
ATOM 1383 N N . ALA B 1 45 ? -2.807 19.609 5.734 1 97.75 45 ALA B N 1
ATOM 1384 C CA . ALA B 1 45 ? -2.551 19.484 7.164 1 97.75 45 ALA B CA 1
ATOM 1385 C C . ALA B 1 45 ? -3.855 19.375 7.949 1 97.75 45 ALA B C 1
ATOM 1387 O O . ALA B 1 45 ? -3.949 18.594 8.898 1 97.75 45 ALA B O 1
ATOM 1388 N N . LYS B 1 46 ? -4.805 20.125 7.562 1 96.5 46 LYS B N 1
ATOM 1389 C CA . LYS B 1 46 ? -6.098 20.094 8.234 1 96.5 46 LYS B CA 1
ATOM 1390 C C . LYS B 1 46 ? -6.738 18.703 8.117 1 96.5 46 LYS B C 1
ATOM 1392 O O . LYS B 1 46 ? -7.336 18.203 9.07 1 96.5 46 LYS B O 1
ATOM 1397 N N . ASN B 1 47 ? -6.699 18.094 6.906 1 95.06 47 ASN B N 1
ATOM 1398 C CA . ASN B 1 47 ? -7.199 16.734 6.734 1 95.06 47 ASN B CA 1
ATOM 1399 C C . ASN B 1 47 ? -6.562 15.773 7.734 1 95.06 47 ASN B C 1
ATOM 1401 O O . ASN B 1 47 ? -7.25 14.922 8.312 1 95.06 47 ASN B O 1
ATOM 1405 N N . ILE B 1 48 ? -5.266 15.883 7.988 1 96.31 48 ILE B N 1
ATOM 1406 C CA . ILE B 1 48 ? -4.531 15.016 8.898 1 96.31 48 ILE B CA 1
ATOM 1407 C C . ILE B 1 48 ? -4.953 15.297 10.336 1 96.31 48 ILE B C 1
ATOM 1409 O O . ILE B 1 48 ? -5.23 14.367 11.102 1 96.31 48 ILE B O 1
ATOM 1413 N N . THR B 1 49 ? -5.07 16.594 10.688 1 95.25 49 THR B N 1
ATOM 1414 C CA . THR B 1 49 ? -5.422 16.938 12.062 1 95.25 49 THR B CA 1
ATOM 1415 C C . THR B 1 49 ? -6.875 16.578 12.352 1 95.25 49 THR B C 1
ATOM 1417 O O . THR B 1 49 ? -7.211 16.219 13.484 1 95.25 49 THR B O 1
ATOM 1420 N N . ASP B 1 50 ? -7.734 16.656 11.328 1 92.31 50 ASP B N 1
ATOM 1421 C CA . ASP B 1 50 ? -9.102 16.188 11.492 1 92.31 50 ASP B CA 1
ATOM 1422 C C . ASP B 1 50 ? -9.133 14.695 11.797 1 92.31 50 ASP B C 1
ATOM 1424 O O . ASP B 1 50 ? -9.914 14.242 12.641 1 92.31 50 ASP B O 1
ATOM 1428 N N . ALA B 1 51 ? -8.312 13.938 11.102 1 89.44 51 ALA B N 1
ATOM 1429 C CA . ALA B 1 51 ? -8.188 12.508 11.391 1 89.44 51 ALA B CA 1
ATOM 1430 C C . ALA B 1 51 ? -7.684 12.281 12.812 1 89.44 51 ALA B C 1
ATOM 1432 O O . ALA B 1 51 ? -8.219 11.445 13.539 1 89.44 51 ALA B O 1
ATOM 1433 N N . GLN B 1 52 ? -6.68 13.016 13.227 1 92.75 52 GLN B N 1
ATOM 1434 C CA . GLN B 1 52 ? -6.141 12.898 14.578 1 92.75 52 GLN B CA 1
ATOM 1435 C C . GLN B 1 52 ? -7.199 13.227 15.625 1 92.75 52 GLN B C 1
ATOM 1437 O O . GLN B 1 52 ? -7.254 12.594 16.672 1 92.75 52 GLN B O 1
ATOM 1442 N N . ALA B 1 53 ? -8.008 14.172 15.305 1 90.44 53 ALA B N 1
ATOM 1443 C CA . ALA B 1 53 ? -9.039 14.617 16.25 1 90.44 53 ALA B CA 1
ATOM 1444 C C . ALA B 1 53 ? -10.109 13.547 16.422 1 90.44 53 ALA B C 1
ATOM 1446 O O . ALA B 1 53 ? -10.812 13.531 17.438 1 90.44 53 ALA B O 1
ATOM 1447 N N . SER B 1 54 ? -10.234 12.711 15.445 1 88.19 54 SER B N 1
ATOM 1448 C CA . SER B 1 54 ? -11.25 11.672 15.492 1 88.19 54 SER B CA 1
ATOM 1449 C C . SER B 1 54 ? -10.812 10.5 16.359 1 88.19 54 SER B C 1
ATOM 1451 O O . SER B 1 54 ? -11.617 9.633 16.703 1 88.19 54 SER B O 1
ATOM 1453 N N . PHE B 1 55 ? -9.555 10.422 16.688 1 89.12 55 PHE B N 1
ATOM 1454 C CA . PHE B 1 55 ? -8.992 9.344 17.484 1 89.12 55 PHE B CA 1
ATOM 1455 C C . PHE B 1 55 ? -8.305 9.891 18.734 1 89.12 55 PHE B C 1
ATOM 1457 O O . PHE B 1 55 ? -7.645 10.93 18.672 1 89.12 55 PHE B O 1
ATOM 1464 N N . SER B 1 56 ? -8.609 9.117 19.797 1 88.44 56 SER B N 1
ATOM 1465 C CA . SER B 1 56 ? -7.832 9.445 20.984 1 88.44 56 SER B CA 1
ATOM 1466 C C . SER B 1 56 ? -6.387 8.984 20.828 1 88.44 56 SER B C 1
ATOM 1468 O O . SER B 1 56 ? -6.121 7.793 20.672 1 88.44 56 SER B O 1
ATOM 1470 N N . ASP B 1 57 ? -5.402 9.922 20.812 1 92.5 57 ASP B N 1
ATOM 1471 C CA . ASP B 1 57 ? -3.971 9.641 20.859 1 92.5 57 ASP B CA 1
ATOM 1472 C C . ASP B 1 57 ? -3.5 8.93 19.594 1 92.5 57 ASP B C 1
ATOM 1474 O O . ASP B 1 57 ? -2.74 7.965 19.656 1 92.5 57 ASP B O 1
ATOM 1478 N N . LEU B 1 58 ? -4.047 9.32 18.516 1 95.19 58 LEU B N 1
ATOM 1479 C CA . LEU B 1 58 ? -3.641 8.703 17.25 1 95.19 58 LEU B CA 1
ATOM 1480 C C . LEU B 1 58 ? -2.16 8.945 16.984 1 95.19 58 LEU B C 1
ATOM 1482 O O . LEU B 1 58 ? -1.672 10.07 17.125 1 95.19 58 LEU B O 1
ATOM 1486 N N . SER B 1 59 ? -1.441 7.938 16.688 1 97.12 59 SER B N 1
ATOM 1487 C CA . SER B 1 59 ? -0.032 8.039 16.328 1 97.12 59 SER B CA 1
ATOM 1488 C C . SER B 1 59 ? 0.254 7.297 15.023 1 97.12 59 SER B C 1
ATOM 1490 O O . SER B 1 59 ? -0.279 6.211 14.789 1 97.12 59 SER B O 1
ATOM 1492 N N . PHE B 1 60 ? 1.052 7.902 14.234 1 98.19 60 PHE B N 1
ATOM 1493 C CA . PHE B 1 60 ? 1.528 7.316 12.984 1 98.19 60 PHE B CA 1
ATOM 1494 C C . PHE B 1 60 ? 2.891 6.66 13.18 1 98.19 60 PHE B C 1
ATOM 1496 O O . PHE B 1 60 ? 3.873 7.34 13.492 1 98.19 60 PHE B O 1
ATOM 1503 N N . ASN B 1 61 ? 2.938 5.395 12.961 1 98.56 61 ASN B N 1
ATOM 1504 C CA . ASN B 1 61 ? 4.176 4.645 13.156 1 98.56 61 ASN B CA 1
ATOM 1505 C C . ASN B 1 61 ? 4.625 3.961 11.867 1 98.56 61 ASN B C 1
ATOM 1507 O O . ASN B 1 61 ? 3.926 3.094 11.344 1 98.56 61 ASN B O 1
ATOM 1511 N N . VAL B 1 62 ? 5.785 4.332 11.367 1 98.75 62 VAL B N 1
ATOM 1512 C CA . VAL B 1 62 ? 6.32 3.746 10.141 1 98.75 62 VAL B CA 1
ATOM 1513 C C . VAL B 1 62 ? 6.828 2.334 10.422 1 98.75 62 VAL B C 1
ATOM 1515 O O . VAL B 1 62 ? 7.738 2.145 11.234 1 98.75 62 VAL B O 1
ATOM 1518 N N . GLU B 1 63 ? 6.266 1.375 9.781 1 98.31 63 GLU B N 1
ATOM 1519 C CA . GLU B 1 63 ? 6.715 -0.005 9.938 1 98.31 63 GLU B CA 1
ATOM 1520 C C . GLU B 1 63 ? 7.699 -0.394 8.844 1 98.31 63 GLU B C 1
ATOM 1522 O O . GLU B 1 63 ? 8.641 -1.155 9.078 1 98.31 63 GLU B O 1
ATOM 1527 N N . MET B 1 64 ? 7.426 0.034 7.688 1 98.44 64 MET B N 1
ATOM 1528 C CA . MET B 1 64 ? 8.258 -0.247 6.523 1 98.44 64 MET B CA 1
ATOM 1529 C C . MET B 1 64 ? 8.273 0.938 5.566 1 98.44 64 MET B C 1
ATOM 1531 O O . MET B 1 64 ? 7.242 1.581 5.352 1 98.44 64 MET B O 1
ATOM 1535 N N . ILE B 1 65 ? 9.414 1.217 5.035 1 98.75 65 ILE B N 1
ATOM 1536 C CA . ILE B 1 65 ? 9.57 2.277 4.047 1 98.75 65 ILE B CA 1
ATOM 1537 C C . ILE B 1 65 ? 10.438 1.779 2.891 1 98.75 65 ILE B C 1
ATOM 1539 O O . ILE B 1 65 ? 11.477 1.147 3.109 1 98.75 65 ILE B O 1
ATOM 1543 N N . VAL B 1 66 ? 9.961 1.951 1.684 1 98.81 66 VAL B N 1
ATOM 1544 C CA . VAL B 1 66 ? 10.719 1.705 0.465 1 98.81 66 VAL B CA 1
ATOM 1545 C C . VAL B 1 66 ? 10.992 3.027 -0.253 1 98.81 66 VAL B C 1
ATOM 1547 O O . VAL B 1 66 ? 10.062 3.797 -0.514 1 98.81 66 VAL B O 1
ATOM 1550 N N . VAL B 1 67 ? 12.242 3.281 -0.519 1 98.44 67 VAL B N 1
ATOM 1551 C CA . VAL B 1 67 ? 12.656 4.559 -1.087 1 98.44 67 VAL B CA 1
ATOM 1552 C C . VAL B 1 67 ? 13.336 4.332 -2.434 1 98.44 67 VAL B C 1
ATOM 1554 O O . VAL B 1 67 ? 14.242 3.506 -2.545 1 98.44 67 VAL B O 1
ATOM 1557 N N . GLU B 1 68 ? 12.914 5.055 -3.482 1 97.81 68 GLU B N 1
ATOM 1558 C CA . GLU B 1 68 ? 13.57 5.02 -4.785 1 97.81 68 GLU B CA 1
ATOM 1559 C C . GLU B 1 68 ? 13.773 6.426 -5.34 1 97.81 68 GLU B C 1
ATOM 1561 O O . GLU B 1 68 ? 12.867 6.996 -5.953 1 97.81 68 GLU B O 1
ATOM 1566 N N . PRO B 1 69 ? 14.945 6.922 -5.129 1 97 69 PRO B N 1
ATOM 1567 C CA . PRO B 1 69 ? 15.242 8.234 -5.707 1 97 69 PRO B CA 1
ATOM 1568 C C . PRO B 1 69 ? 15.289 8.211 -7.234 1 97 69 PRO B C 1
ATOM 1570 O O . PRO B 1 69 ? 15.508 7.152 -7.832 1 97 69 PRO B O 1
ATOM 1573 N N . ASP B 1 70 ? 14.906 9.367 -7.871 1 95.06 70 ASP B N 1
ATOM 1574 C CA . ASP B 1 70 ? 15.055 9.531 -9.312 1 95.06 70 ASP B CA 1
ATOM 1575 C C . ASP B 1 70 ? 16.516 9.797 -9.688 1 95.06 70 ASP B C 1
ATOM 1577 O O . ASP B 1 70 ? 16.875 10.922 -10.039 1 95.06 70 ASP B O 1
ATOM 1581 N N . GLY B 1 71 ? 17.25 8.75 -9.602 1 90.38 71 GLY B N 1
ATOM 1582 C CA . GLY B 1 71 ? 18.641 8.867 -10.008 1 90.38 71 GLY B CA 1
ATOM 1583 C C . GLY B 1 71 ? 19.359 10.023 -9.328 1 90.38 71 GLY B C 1
ATOM 1584 O O . GLY B 1 71 ? 19.391 10.109 -8.102 1 90.38 71 GLY B O 1
ATOM 1585 N N . ASP B 1 72 ? 19.734 10.992 -10.273 1 88 72 ASP B N 1
ATOM 1586 C CA . ASP B 1 72 ? 20.594 12.055 -9.773 1 88 72 ASP B CA 1
ATOM 1587 C C . ASP B 1 72 ? 19.797 13.32 -9.484 1 88 72 ASP B C 1
ATOM 1589 O O . ASP B 1 72 ? 20.359 14.328 -9.031 1 88 72 ASP B O 1
ATOM 1593 N N . GLN B 1 73 ? 18.578 13.273 -9.672 1 91.94 73 GLN B N 1
ATOM 1594 C CA . GLN B 1 73 ? 17.766 14.453 -9.398 1 91.94 73 GLN B CA 1
ATOM 1595 C C . GLN B 1 73 ? 17.453 14.578 -7.914 1 91.94 73 GLN B C 1
ATOM 1597 O O . GLN B 1 73 ? 16.625 13.852 -7.383 1 91.94 73 GLN B O 1
ATOM 1602 N N . GLU B 1 74 ? 18.047 15.516 -7.359 1 92.06 74 GLU B N 1
ATOM 1603 C CA . GLU B 1 74 ? 17.938 15.68 -5.914 1 92.06 74 GLU B CA 1
ATOM 1604 C C . GLU B 1 74 ? 16.484 15.961 -5.496 1 92.06 74 GLU B C 1
ATOM 1606 O O . GLU B 1 74 ? 15.828 16.812 -6.078 1 92.06 74 GLU B O 1
ATOM 1611 N N . GLY B 1 75 ? 16.047 15.25 -4.539 1 95.06 75 GLY B N 1
ATOM 1612 C CA . GLY B 1 75 ? 14.75 15.492 -3.951 1 95.06 75 GLY B CA 1
ATOM 1613 C C . GLY B 1 75 ? 13.609 14.906 -4.766 1 95.06 75 GLY B C 1
ATOM 1614 O O . GLY B 1 75 ? 12.438 15.078 -4.414 1 95.06 75 GLY B O 1
ATOM 1615 N N . PHE B 1 76 ? 13.93 14.305 -5.887 1 97.62 76 PHE B N 1
ATOM 1616 C CA . PHE B 1 76 ? 12.906 13.672 -6.707 1 97.62 76 PHE B CA 1
ATOM 1617 C C . PHE B 1 76 ? 12.93 12.156 -6.523 1 97.62 76 PHE B C 1
ATOM 1619 O O . PHE B 1 76 ? 14 11.555 -6.426 1 97.62 76 PHE B O 1
ATOM 1626 N N . GLY B 1 77 ? 11.781 11.547 -6.445 1 97.75 77 GLY B N 1
ATOM 1627 C CA . GLY B 1 77 ? 11.68 10.102 -6.312 1 97.75 77 GLY B CA 1
ATOM 1628 C C . GLY B 1 77 ? 10.312 9.641 -5.84 1 97.75 77 GLY B C 1
ATOM 1629 O O . GLY B 1 77 ? 9.352 10.406 -5.863 1 97.75 77 GLY B O 1
ATOM 1630 N N . HIS B 1 78 ? 10.203 8.383 -5.605 1 98.56 78 HIS B N 1
ATOM 1631 C CA . HIS B 1 78 ? 9 7.754 -5.074 1 98.56 78 HIS B CA 1
ATOM 1632 C C . HIS B 1 78 ? 9.273 7.082 -3.736 1 98.56 78 HIS B C 1
ATOM 1634 O O . HIS B 1 78 ? 10.367 6.562 -3.508 1 98.56 78 HIS B O 1
ATOM 1640 N N . LEU B 1 79 ? 8.336 7.156 -2.834 1 98.75 79 LEU B N 1
ATOM 1641 C CA . LEU B 1 79 ? 8.32 6.414 -1.578 1 98.75 79 LEU B CA 1
ATOM 1642 C C . LEU B 1 79 ? 7.051 5.574 -1.457 1 98.75 79 LEU B C 1
ATOM 1644 O O . LEU B 1 79 ? 5.988 5.98 -1.932 1 98.75 79 LEU B O 1
ATOM 1648 N N . ALA B 1 80 ? 7.176 4.484 -0.928 1 98.94 80 ALA B N 1
ATOM 1649 C CA . ALA B 1 80 ? 6.055 3.672 -0.459 1 98.94 80 ALA B CA 1
ATOM 1650 C C . ALA B 1 80 ? 6.238 3.277 1.004 1 98.94 80 ALA B C 1
ATOM 1652 O O . ALA B 1 80 ? 7.332 2.877 1.413 1 98.94 80 ALA B O 1
ATOM 1653 N N . VAL B 1 81 ? 5.148 3.428 1.804 1 98.94 81 VAL B N 1
ATOM 1654 C CA . VAL B 1 81 ? 5.305 3.258 3.244 1 98.94 81 VAL B CA 1
ATOM 1655 C C . VAL B 1 81 ? 4.129 2.463 3.803 1 98.94 81 VAL B C 1
ATOM 1657 O O . VAL B 1 81 ? 2.977 2.703 3.432 1 98.94 81 VAL B O 1
ATOM 1660 N N . ARG B 1 82 ? 4.426 1.48 4.586 1 98.81 82 ARG B N 1
ATOM 1661 C CA . ARG B 1 82 ? 3.463 0.836 5.473 1 98.81 82 ARG B CA 1
ATOM 1662 C C . ARG B 1 82 ? 3.457 1.497 6.848 1 98.81 82 ARG B C 1
ATOM 1664 O O . ARG B 1 82 ? 4.457 1.459 7.562 1 98.81 82 ARG B O 1
ATOM 1671 N N . ILE B 1 83 ? 2.324 2.148 7.152 1 98.69 83 ILE B N 1
ATOM 1672 C CA . ILE B 1 83 ? 2.189 2.891 8.406 1 98.69 83 ILE B CA 1
ATOM 1673 C C . ILE B 1 83 ? 1.214 2.168 9.328 1 98.69 83 ILE B C 1
ATOM 1675 O O . ILE B 1 83 ? 0.099 1.83 8.922 1 98.69 83 ILE B O 1
ATOM 1679 N N . ARG B 1 84 ? 1.628 1.863 10.531 1 98.25 84 ARG B N 1
ATOM 1680 C CA . ARG B 1 84 ? 0.739 1.421 11.602 1 98.25 84 ARG B CA 1
ATOM 1681 C C . ARG B 1 84 ? 0.156 2.609 12.359 1 98.25 84 ARG B C 1
ATOM 1683 O O . ARG B 1 84 ? 0.891 3.367 13 1 98.25 84 ARG B O 1
ATOM 1690 N N . LEU B 1 85 ? -1.112 2.82 12.242 1 97.81 85 LEU B N 1
ATOM 1691 C CA . LEU B 1 85 ? -1.813 3.859 12.992 1 97.81 85 LEU B CA 1
ATOM 1692 C C . LEU B 1 85 ? -2.408 3.295 14.273 1 97.81 85 LEU B C 1
ATOM 1694 O O . LEU B 1 85 ? -3.238 2.383 14.234 1 97.81 85 LEU B O 1
ATOM 1698 N N . ALA B 1 86 ? -1.949 3.834 15.367 1 96.75 86 ALA B N 1
ATOM 1699 C CA . ALA B 1 86 ? -2.375 3.355 16.688 1 96.75 86 ALA B CA 1
ATOM 1700 C C . ALA B 1 86 ? -3.195 4.414 17.406 1 96.75 86 ALA B C 1
ATOM 1702 O O . ALA B 1 86 ? -2.916 5.609 17.297 1 96.75 86 ALA B O 1
ATOM 1703 N N . PHE B 1 87 ? -4.184 3.969 18.094 1 94.88 87 PHE B N 1
ATOM 1704 C CA . PHE B 1 87 ? -5.023 4.871 18.875 1 94.88 87 PHE B CA 1
ATOM 1705 C C . PHE B 1 87 ? -5.602 4.16 20.094 1 94.88 87 PHE B C 1
ATOM 1707 O O . PHE B 1 87 ? -5.336 2.977 20.297 1 94.88 87 PHE B O 1
ATOM 1714 N N . ARG B 1 88 ? -6.242 4.93 20.984 1 94.19 88 ARG B N 1
ATOM 1715 C CA . ARG B 1 88 ? -6.84 4.41 22.203 1 94.19 88 ARG B CA 1
ATOM 1716 C C . ARG B 1 88 ? -8.32 4.77 22.281 1 94.19 88 ARG B C 1
ATOM 1718 O O . ARG B 1 88 ? -8.688 5.816 22.828 1 94.19 88 ARG B O 1
ATOM 1725 N N . PRO B 1 89 ? -9.195 3.793 21.906 1 88.88 89 PRO B N 1
ATOM 1726 C CA . PRO B 1 89 ? -10.625 4.102 22.016 1 88.88 89 PRO B CA 1
ATOM 1727 C C . PRO B 1 89 ? -11.062 4.387 23.453 1 88.88 89 PRO B C 1
ATOM 1729 O O . PRO B 1 89 ? -11.953 5.211 23.672 1 88.88 89 PRO B O 1
ATOM 1732 N N . THR B 1 90 ? -10.547 3.594 24.344 1 88.62 90 THR B N 1
ATOM 1733 C CA . THR B 1 90 ? -10.703 3.822 25.781 1 88.62 90 THR B CA 1
ATOM 1734 C C . THR B 1 90 ? -9.352 3.812 26.484 1 88.62 90 THR B C 1
ATOM 1736 O O . THR B 1 90 ? -8.367 3.326 25.922 1 88.62 90 THR B O 1
ATOM 1739 N N . PRO B 1 91 ? -9.523 4.371 27.734 1 85.12 91 PRO B N 1
ATOM 1740 C CA . PRO B 1 91 ? -8.25 4.32 28.469 1 85.12 91 PRO B CA 1
ATOM 1741 C C . PRO B 1 91 ? -7.73 2.898 28.641 1 85.12 91 PRO B C 1
ATOM 1743 O O . PRO B 1 91 ? -8.5 1.989 28.953 1 85.12 91 PRO B O 1
ATOM 1746 N N . GLY B 1 92 ? -6.602 2.561 28.312 1 88.88 92 GLY B N 1
ATOM 1747 C CA . GLY B 1 92 ? -5.969 1.27 28.516 1 88.88 92 GLY B CA 1
ATOM 1748 C C . GLY B 1 92 ? -6.055 0.356 27.312 1 88.88 92 GLY B C 1
ATOM 1749 O O . GLY B 1 92 ? -5.391 -0.682 27.266 1 88.88 92 GLY B O 1
ATOM 1750 N N . GLN B 1 93 ? -7.016 0.585 26.5 1 92.56 93 GLN B N 1
ATOM 1751 C CA . GLN B 1 93 ? -7.172 -0.221 25.297 1 92.56 93 GLN B CA 1
ATOM 1752 C C . GLN B 1 93 ? -6.453 0.415 24.109 1 92.56 93 GLN B C 1
ATOM 1754 O O . GLN B 1 93 ? -6.578 1.619 23.875 1 92.56 93 GLN B O 1
ATOM 1759 N N . LYS B 1 94 ? -5.609 -0.351 23.484 1 94.75 94 LYS B N 1
ATOM 1760 C CA . LYS B 1 94 ? -4.91 0.096 22.281 1 94.75 94 LYS B CA 1
ATOM 1761 C C . LYS B 1 94 ? -5.398 -0.662 21.047 1 94.75 94 LYS B C 1
ATOM 1763 O O . LYS B 1 94 ? -5.52 -1.888 21.078 1 94.75 94 LYS B O 1
ATOM 1768 N N . GLU B 1 95 ? -5.766 0.064 19.984 1 95.06 95 GLU B N 1
ATOM 1769 C CA . GLU B 1 95 ? -6.152 -0.507 18.688 1 95.06 95 GLU B CA 1
ATOM 1770 C C . GLU B 1 95 ? -5.305 0.058 17.562 1 95.06 95 GLU B C 1
ATOM 1772 O O . GLU B 1 95 ? -4.68 1.111 17.703 1 95.06 95 GLU B O 1
ATOM 1777 N N . THR B 1 96 ? -5.223 -0.741 16.531 1 96.31 96 THR B N 1
ATOM 1778 C CA . THR B 1 96 ? -4.398 -0.309 15.414 1 96.31 96 THR B CA 1
ATOM 1779 C C . THR B 1 96 ? -5.086 -0.62 14.086 1 96.31 96 THR B C 1
ATOM 1781 O O . THR B 1 96 ? -5.961 -1.486 14.023 1 96.31 96 THR B O 1
ATOM 1784 N N . PHE B 1 97 ? -4.805 0.107 13.102 1 96 97 PHE B N 1
ATOM 1785 C CA . PHE B 1 97 ? -5.043 -0.222 11.703 1 96 97 PHE B CA 1
ATOM 1786 C C . PHE B 1 97 ? -3.871 0.216 10.828 1 96 97 PHE B C 1
ATOM 1788 O O . PHE B 1 97 ? -2.934 0.853 11.32 1 96 97 PHE B O 1
ATOM 1795 N N . TYR B 1 98 ? -3.908 -0.169 9.586 1 97.75 98 TYR B N 1
ATOM 1796 C CA . TYR B 1 98 ? -2.744 0.091 8.75 1 97.75 98 TYR B CA 1
ATOM 1797 C C . TYR B 1 98 ? -3.125 0.93 7.535 1 97.75 98 TYR B C 1
ATOM 1799 O O . TYR B 1 98 ? -4.246 0.833 7.031 1 97.75 98 TYR B O 1
ATOM 1807 N N . GLU B 1 99 ? -2.186 1.718 7.172 1 98.44 99 GLU B N 1
ATOM 1808 C CA . GLU B 1 99 ? -2.213 2.451 5.91 1 98.44 99 GLU B CA 1
ATOM 1809 C C . GLU B 1 99 ? -1.051 2.043 5.012 1 98.44 99 GLU B C 1
ATOM 1811 O O . GLU B 1 99 ? 0.095 1.972 5.461 1 98.44 99 GLU B O 1
ATOM 1816 N N . HIS B 1 100 ? -1.289 1.628 3.844 1 98.88 100 HIS B N 1
ATOM 1817 C CA . HIS B 1 100 ? -0.297 1.574 2.775 1 98.88 100 HIS B CA 1
ATOM 1818 C C . HIS B 1 100 ? -0.374 2.812 1.89 1 98.88 100 HIS B C 1
ATOM 1820 O O . HIS B 1 100 ? -1.416 3.09 1.292 1 98.88 100 HIS B O 1
ATOM 1826 N N . VAL B 1 101 ? 0.741 3.531 1.779 1 98.88 101 VAL B N 1
ATOM 1827 C CA . VAL B 1 101 ? 0.684 4.824 1.104 1 98.88 101 VAL B CA 1
ATOM 1828 C C . VAL B 1 101 ? 1.896 4.98 0.188 1 98.88 101 VAL B C 1
ATOM 1830 O O . VAL B 1 101 ? 3.014 4.617 0.56 1 98.88 101 VAL B O 1
ATOM 1833 N N . PHE B 1 102 ? 1.685 5.434 -1.072 1 98.94 102 PHE B N 1
ATOM 1834 C CA . PHE B 1 102 ? 2.711 5.777 -2.049 1 98.94 102 PHE B CA 1
ATOM 1835 C C . PHE B 1 102 ? 2.809 7.289 -2.221 1 98.94 102 PHE B C 1
ATOM 1837 O O . PHE B 1 102 ? 1.798 7.992 -2.17 1 98.94 102 PHE B O 1
ATOM 1844 N N . TYR B 1 103 ? 4.043 7.797 -2.482 1 98.88 103 TYR B N 1
ATOM 1845 C CA . TYR B 1 103 ? 4.289 9.227 -2.664 1 98.88 103 TYR B CA 1
ATOM 1846 C C . TYR B 1 103 ? 5.133 9.477 -3.908 1 98.88 103 TYR B C 1
ATOM 1848 O O . TYR B 1 103 ? 6.074 8.734 -4.191 1 98.88 103 TYR B O 1
ATOM 1856 N N . ARG B 1 104 ? 4.801 10.484 -4.613 1 98.75 104 ARG B N 1
ATOM 1857 C CA . ARG B 1 104 ? 5.734 11.148 -5.523 1 98.75 104 ARG B CA 1
ATOM 1858 C C . ARG B 1 104 ? 6.332 12.391 -4.879 1 98.75 104 ARG B C 1
ATOM 1860 O O . ARG B 1 104 ? 5.605 13.258 -4.391 1 98.75 104 ARG B O 1
ATOM 1867 N N . LEU B 1 105 ? 7.645 12.422 -4.828 1 98.56 105 LEU B N 1
ATOM 1868 C CA . LEU B 1 105 ? 8.344 13.594 -4.312 1 98.56 105 LEU B CA 1
ATOM 1869 C C . LEU B 1 105 ? 8.945 14.414 -5.449 1 98.56 105 LEU B C 1
ATOM 1871 O O . LEU B 1 105 ? 9.531 13.852 -6.383 1 98.56 105 LEU B O 1
ATOM 1875 N N . GLU B 1 106 ? 8.758 15.664 -5.422 1 98 106 GLU B N 1
ATOM 1876 C CA . GLU B 1 106 ? 9.375 16.641 -6.312 1 98 106 GLU B CA 1
ATOM 1877 C C . G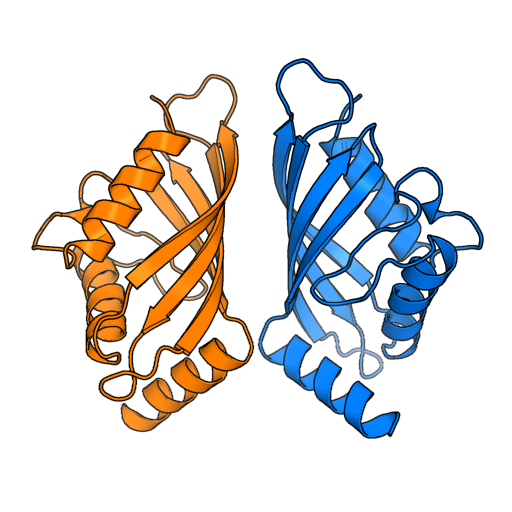LU B 1 106 ? 10.094 17.734 -5.527 1 98 106 GLU B C 1
ATOM 1879 O O . GLU B 1 106 ? 9.469 18.438 -4.738 1 98 106 GLU B O 1
ATOM 1884 N N . ALA B 1 107 ? 11.398 17.844 -5.793 1 96.5 107 ALA B N 1
ATOM 1885 C CA . ALA B 1 107 ? 12.227 18.859 -5.133 1 96.5 107 ALA B CA 1
ATOM 1886 C C . ALA B 1 107 ? 12.086 18.781 -3.617 1 96.5 107 ALA B C 1
ATOM 1888 O O . ALA B 1 107 ? 11.875 19.797 -2.951 1 96.5 107 ALA B O 1
ATOM 1889 N N . GLY B 1 108 ? 12.023 17.547 -3.162 1 96.81 108 GLY B N 1
ATOM 1890 C CA . GLY B 1 108 ? 12.039 17.297 -1.731 1 96.81 108 GLY B CA 1
ATOM 1891 C C . GLY B 1 108 ? 10.664 17.391 -1.092 1 96.81 108 GLY B C 1
ATOM 1892 O O . GLY B 1 108 ? 10.531 17.25 0.128 1 96.81 108 GLY B O 1
ATOM 1893 N N . LYS B 1 109 ? 9.656 17.594 -1.882 1 98.69 109 LYS B N 1
ATOM 1894 C CA . LYS B 1 109 ? 8.328 17.766 -1.315 1 98.69 109 LYS B CA 1
ATOM 1895 C C . LYS B 1 109 ? 7.328 16.781 -1.92 1 98.69 109 LYS B C 1
ATOM 1897 O O . LYS B 1 109 ? 7.434 16.438 -3.098 1 98.69 109 LYS B O 1
ATOM 1902 N N . ILE B 1 110 ? 6.41 16.391 -1.119 1 98.88 110 ILE B N 1
ATOM 1903 C CA . ILE B 1 110 ? 5.359 15.469 -1.538 1 98.88 110 ILE B CA 1
ATOM 1904 C C . ILE B 1 110 ? 4.418 16.172 -2.514 1 98.88 110 ILE B C 1
ATOM 1906 O O . ILE B 1 110 ? 3.771 17.156 -2.16 1 98.88 110 ILE B O 1
ATOM 1910 N N . ARG B 1 111 ? 4.359 15.656 -3.707 1 98.81 111 ARG B N 1
ATOM 1911 C CA . ARG B 1 111 ? 3.529 16.234 -4.758 1 98.81 111 ARG B CA 1
ATOM 1912 C C . ARG B 1 111 ? 2.254 15.422 -4.957 1 98.81 111 ARG B C 1
ATOM 1914 O O . ARG B 1 111 ? 1.206 15.977 -5.297 1 98.81 111 ARG B O 1
ATOM 1921 N N . ARG B 1 112 ? 2.283 14.109 -4.789 1 98.81 112 ARG B N 1
ATOM 1922 C CA . ARG B 1 112 ? 1.165 13.188 -4.984 1 98.81 112 ARG B CA 1
ATOM 1923 C C . ARG B 1 112 ? 1.168 12.094 -3.926 1 98.81 112 ARG B C 1
ATOM 1925 O O . ARG B 1 112 ? 2.227 11.57 -3.568 1 98.81 112 ARG B O 1
ATOM 1932 N N . VAL B 1 113 ? -0.047 11.773 -3.432 1 98.88 113 VAL B N 1
ATOM 1933 C CA . VAL B 1 113 ? -0.237 10.742 -2.418 1 98.88 113 VAL B CA 1
ATOM 1934 C C . VAL B 1 113 ? -1.286 9.742 -2.891 1 98.88 113 VAL B C 1
ATOM 1936 O O . VAL B 1 113 ? -2.391 10.125 -3.281 1 98.88 113 VAL B O 1
ATOM 1939 N N . TRP B 1 114 ? -0.937 8.469 -3.008 1 98.69 114 TRP B N 1
ATOM 1940 C CA . TRP B 1 114 ? -1.874 7.363 -3.16 1 98.69 114 TRP B CA 1
ATOM 1941 C C . TRP B 1 114 ? -1.957 6.543 -1.879 1 98.69 114 TRP B C 1
ATOM 1943 O O . TRP B 1 114 ? -1.031 5.793 -1.553 1 98.69 114 TRP B O 1
ATOM 1953 N N . SER B 1 115 ? -3.053 6.684 -1.182 1 98.31 115 SER B N 1
ATOM 1954 C CA . SER B 1 115 ? -3.186 6.086 0.143 1 98.31 115 SER B CA 1
ATOM 1955 C C . SER B 1 115 ? -4.309 5.055 0.176 1 98.31 115 SER B C 1
ATOM 1957 O O . SER B 1 115 ? -5.344 5.238 -0.467 1 98.31 115 SER B O 1
ATOM 1959 N N . MET B 1 116 ? -4.066 4.016 0.906 1 97.62 116 MET B N 1
ATOM 1960 C CA . MET B 1 116 ? -5.078 3 1.178 1 97.62 116 MET B CA 1
ATOM 1961 C C . MET B 1 116 ? -5.043 2.572 2.643 1 97.62 116 MET B C 1
ATOM 1963 O O . MET B 1 116 ? -3.967 2.395 3.215 1 97.62 116 MET B O 1
ATOM 1967 N N . LEU B 1 117 ? -6.27 2.406 3.223 1 96.38 117 LEU B N 1
ATOM 1968 C CA . LEU B 1 117 ? -6.406 1.894 4.582 1 96.38 117 LEU B CA 1
ATOM 1969 C C . LEU B 1 117 ? -6.867 0.44 4.57 1 96.38 117 LEU B C 1
ATOM 1971 O O . LEU B 1 117 ? -7.566 0.013 3.65 1 96.38 117 LEU B O 1
ATOM 1975 N N . ASP B 1 118 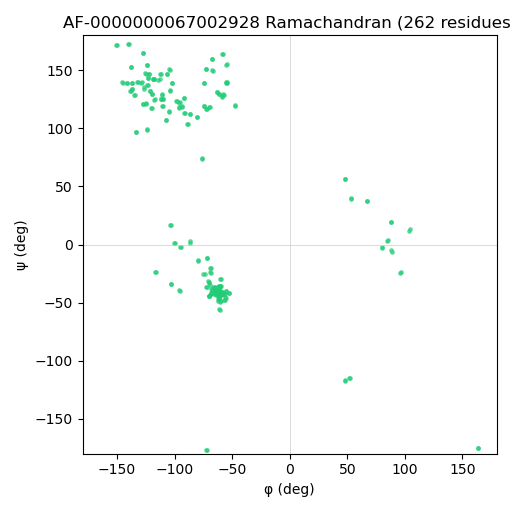? -6.469 -0.278 5.566 1 95.75 118 ASP B N 1
ATOM 1976 C CA . ASP B 1 118 ? -6.992 -1.635 5.695 1 95.75 118 ASP B CA 1
ATOM 1977 C C . ASP B 1 118 ? -8.461 -1.619 6.129 1 95.75 118 ASP B C 1
ATOM 1979 O O . ASP B 1 118 ? -9.078 -0.556 6.203 1 95.75 118 ASP B O 1
ATOM 1983 N N . GLY B 1 119 ? -9.031 -2.791 6.34 1 91.69 119 GLY B N 1
ATOM 1984 C CA . GLY B 1 119 ? -10.453 -2.904 6.629 1 91.69 119 GLY B CA 1
ATOM 1985 C C . GLY B 1 119 ? -10.891 -2.074 7.82 1 91.69 119 GLY B C 1
ATOM 1986 O O . GLY B 1 119 ? -11.898 -1.363 7.758 1 91.69 119 GLY B O 1
ATOM 1987 N N . ALA B 1 120 ? -10.141 -2.135 8.914 1 88.25 120 ALA B N 1
ATOM 1988 C CA . ALA B 1 120 ? -10.461 -1.372 10.117 1 88.25 120 ALA B CA 1
ATOM 1989 C C . ALA B 1 120 ? -10.383 0.129 9.859 1 88.25 120 ALA B C 1
ATOM 1991 O O . ALA B 1 120 ? -11.242 0.891 10.305 1 88.25 120 ALA B O 1
ATOM 1992 N N . GLY B 1 121 ? -9.422 0.481 9.125 1 89.69 121 GLY B N 1
ATOM 1993 C CA . GLY B 1 121 ? -9.289 1.883 8.766 1 89.69 121 GLY B CA 1
ATOM 1994 C C . GLY B 1 121 ? -10.391 2.369 7.844 1 89.69 121 GLY B C 1
ATOM 1995 O O . GLY B 1 121 ? -10.859 3.502 7.969 1 89.69 121 GLY B O 1
ATOM 1996 N N . LEU B 1 122 ? -10.773 1.513 6.922 1 89.62 122 LEU B N 1
ATOM 1997 C CA . LEU B 1 122 ? -11.852 1.87 6.004 1 89.62 122 LEU B CA 1
ATOM 1998 C C . LEU B 1 122 ? -13.164 2.057 6.758 1 89.62 122 LEU B C 1
ATOM 2000 O O . LEU B 1 122 ? -13.945 2.957 6.438 1 89.62 122 LEU B O 1
ATOM 2004 N N . LYS B 1 123 ? -13.398 1.18 7.664 1 85 123 LYS B N 1
ATOM 2005 C CA . LYS B 1 123 ? -14.609 1.302 8.469 1 85 123 LYS B CA 1
ATOM 2006 C C . LYS B 1 123 ? -14.641 2.631 9.219 1 85 123 LYS B C 1
ATOM 2008 O O . LYS B 1 123 ? -15.672 3.303 9.258 1 85 123 LYS B O 1
ATOM 2013 N N . TRP B 1 124 ? -13.57 2.99 9.75 1 83 124 TRP B N 1
ATOM 2014 C CA . TRP B 1 124 ? -13.438 4.281 10.414 1 83 124 TRP B CA 1
ATOM 2015 C C . TRP B 1 124 ? -13.711 5.426 9.438 1 83 124 TRP B C 1
ATOM 2017 O O . TRP B 1 124 ? -14.484 6.34 9.75 1 83 124 TRP B O 1
ATOM 2027 N N . ALA B 1 125 ? -13.102 5.383 8.273 1 83.69 125 ALA B N 1
ATOM 2028 C CA . ALA B 1 125 ? -13.258 6.445 7.281 1 83.69 125 ALA B CA 1
ATOM 2029 C C . ALA B 1 125 ? -14.711 6.59 6.855 1 83.69 125 ALA B C 1
ATOM 2031 O O . ALA B 1 125 ? -15.195 7.707 6.629 1 83.69 125 ALA B O 1
ATOM 2032 N N . GLU B 1 126 ? -15.375 5.516 6.781 1 81 126 GLU B N 1
ATOM 2033 C CA . GLU B 1 126 ? -16.781 5.52 6.387 1 81 126 GLU B CA 1
ATOM 2034 C C . GLU B 1 126 ? -17.656 6.137 7.473 1 81 126 GLU B C 1
ATOM 2036 O O . GLU B 1 126 ? -18.609 6.867 7.176 1 81 126 GLU B O 1
ATOM 2041 N N . GLU B 1 127 ? -17.375 5.754 8.617 1 79.56 127 GLU B N 1
ATOM 2042 C CA . GLU B 1 127 ? -18.141 6.301 9.742 1 79.56 127 GLU B CA 1
ATOM 2043 C C . GLU B 1 127 ? -17.938 7.809 9.859 1 79.56 127 GLU B C 1
ATOM 2045 O O . GLU B 1 127 ? -18.891 8.539 10.188 1 79.56 127 GLU B O 1
ATOM 2050 N N . ARG B 1 128 ? -16.781 8.273 9.594 1 74.31 128 ARG B N 1
ATOM 2051 C CA . ARG B 1 128 ? -16.5 9.703 9.625 1 74.31 128 ARG B CA 1
ATOM 2052 C C . ARG B 1 128 ? -17.25 10.438 8.516 1 74.31 128 ARG B C 1
ATOM 2054 O O . ARG B 1 128 ? -17.719 11.555 8.711 1 74.31 128 ARG B O 1
ATOM 2061 N N . ALA B 1 129 ? -17.25 9.781 7.332 1 75.94 129 ALA B N 1
ATOM 2062 C CA . ALA B 1 129 ? -17.938 10.398 6.195 1 75.94 129 ALA B CA 1
ATOM 2063 C C . ALA B 1 129 ? -19.438 10.453 6.434 1 75.94 129 ALA B C 1
ATOM 2065 O O . ALA B 1 129 ? -20.109 11.406 6.016 1 75.94 129 ALA B O 1
ATOM 2066 N N . SER B 1 130 ? -19.844 9.438 7.031 1 69.06 130 SER B N 1
ATOM 2067 C CA . SER B 1 130 ? -21.281 9.391 7.324 1 69.06 130 SER B CA 1
ATOM 2068 C C . SER B 1 130 ? -21.641 10.375 8.43 1 69.06 130 SER B C 1
ATOM 2070 O O . SER B 1 130 ? -22.75 10.93 8.438 1 69.06 130 SER B O 1
ATOM 2072 N N . ALA B 1 131 ? -20.766 10.5 9.367 1 62.47 131 ALA B N 1
ATOM 2073 C CA . ALA B 1 131 ? -21.062 11.414 10.469 1 62.47 131 ALA B CA 1
ATOM 2074 C C . ALA B 1 131 ? -21.016 12.867 9.992 1 62.47 131 ALA B C 1
ATOM 2076 O O . ALA B 1 131 ? -21.672 13.734 10.578 1 62.47 131 ALA B O 1
ATOM 2077 N N . GLY B 1 132 ? -20.188 13.172 9.086 1 52.97 132 GLY B N 1
ATOM 2078 C CA . GLY B 1 132 ? -20.109 14.539 8.578 1 52.97 132 GLY B CA 1
ATOM 2079 C C . GLY B 1 132 ? -21.25 14.898 7.66 1 52.97 132 GLY B C 1
ATOM 2080 O O . GLY B 1 132 ? -21.406 16.062 7.285 1 52.97 132 GLY B O 1
ATOM 2081 N N . ASN B 1 133 ? -21.922 13.945 6.973 1 43.84 133 ASN B N 1
ATOM 2082 C CA . ASN B 1 133 ? -23.125 14.289 6.227 1 43.84 133 ASN B CA 1
ATOM 2083 C C . ASN B 1 133 ? -24.344 14.367 7.141 1 43.84 133 ASN B C 1
ATOM 2085 O O . ASN B 1 133 ? -24.531 13.508 8 1 43.84 133 ASN B O 1
#